Protein AF-A0A4U6TVZ5-F1 (afdb_monomer_lite)

Organism: Setaria viridis (NCBI:txid4556)

Structure (mmCIF, N/CA/C/O backbone):
data_AF-A0A4U6TVZ5-F1
#
_entry.id   AF-A0A4U6TVZ5-F1
#
loop_
_atom_site.group_PDB
_atom_site.id
_atom_site.type_symbol
_atom_site.label_atom_id
_atom_site.label_alt_id
_atom_site.label_comp_id
_atom_site.label_asym_id
_atom_site.label_entity_id
_atom_site.label_seq_id
_atom_site.pdbx_PDB_ins_code
_atom_site.Cartn_x
_atom_site.Cartn_y
_atom_site.Cartn_z
_atom_site.occupancy
_atom_site.B_iso_or_equiv
_atom_site.auth_seq_id
_atom_site.auth_comp_id
_atom_site.auth_asym_id
_atom_site.auth_atom_id
_atom_site.pdbx_PDB_model_num
ATOM 1 N N . MET A 1 1 ? -4.852 32.677 -53.006 1.00 35.88 1 MET A N 1
ATOM 2 C CA . MET A 1 1 ? -3.881 33.329 -52.099 1.00 35.88 1 MET A CA 1
ATOM 3 C C . MET A 1 1 ? -4.102 32.713 -50.727 1.00 35.88 1 MET A C 1
ATOM 5 O O . MET A 1 1 ? -5.170 32.906 -50.185 1.00 35.88 1 MET A O 1
ATOM 9 N N . GLY A 1 2 ? -3.287 31.820 -50.181 1.00 38.03 2 GLY A N 1
ATOM 10 C CA . GLY A 1 2 ? -1.852 31.638 -50.335 1.00 38.03 2 GLY A CA 1
ATOM 11 C C . GLY A 1 2 ? -1.246 31.755 -48.937 1.00 38.03 2 GLY A C 1
ATOM 12 O O . GLY A 1 2 ? -1.322 32.828 -48.361 1.00 38.03 2 GLY A O 1
ATOM 13 N N . GLN A 1 3 ? -0.657 30.656 -48.453 1.00 39.41 3 GLN A N 1
ATOM 14 C CA . GLN A 1 3 ? 0.240 30.571 -47.289 1.00 39.41 3 GLN A CA 1
ATOM 15 C C . GLN A 1 3 ? -0.394 30.746 -45.896 1.00 39.41 3 GLN A C 1
ATOM 17 O O . GLN A 1 3 ? -0.726 31.847 -45.488 1.00 39.41 3 GLN A O 1
ATOM 22 N N . SER A 1 4 ? -0.475 29.650 -45.131 1.00 37.25 4 SER A N 1
ATOM 23 C CA . SER A 1 4 ? 0.091 29.558 -43.768 1.00 37.25 4 SER A CA 1
ATOM 24 C C . SER A 1 4 ? -0.384 28.271 -43.078 1.00 37.25 4 SER A C 1
ATOM 26 O O . SER A 1 4 ? -1.394 28.261 -42.387 1.00 37.25 4 SER A O 1
ATOM 28 N N . ALA A 1 5 ? 0.315 27.165 -43.355 1.00 37.84 5 ALA A N 1
ATOM 29 C CA . ALA A 1 5 ? 0.457 25.985 -42.482 1.00 37.84 5 ALA A CA 1
ATOM 30 C C . ALA A 1 5 ? 1.407 24.948 -43.130 1.00 37.84 5 ALA A C 1
ATOM 32 O O . ALA A 1 5 ? 1.178 23.744 -43.091 1.00 37.84 5 ALA A O 1
ATOM 33 N N . LYS A 1 6 ? 2.482 25.410 -43.783 1.00 38.00 6 LYS A N 1
ATOM 34 C CA . LYS A 1 6 ? 3.667 24.586 -44.068 1.00 38.00 6 LYS A CA 1
ATOM 35 C C . LYS A 1 6 ? 4.757 25.062 -43.117 1.00 38.00 6 LYS A C 1
ATOM 37 O O . LYS A 1 6 ? 5.672 25.767 -43.516 1.00 38.00 6 LYS A O 1
ATOM 42 N N . GLN A 1 7 ? 4.573 24.779 -41.835 1.00 38.31 7 GLN A N 1
ATOM 43 C CA . GLN A 1 7 ? 5.571 25.073 -40.816 1.00 38.31 7 GLN A CA 1
ATOM 44 C C . GLN A 1 7 ? 6.598 23.934 -40.841 1.00 38.31 7 GLN A C 1
ATOM 46 O O . GLN A 1 7 ? 6.285 22.808 -40.465 1.00 38.31 7 GLN A O 1
ATOM 51 N N . ASN A 1 8 ? 7.767 24.237 -41.410 1.00 35.88 8 ASN A N 1
ATOM 52 C CA . ASN A 1 8 ? 9.056 23.550 -41.306 1.00 35.88 8 ASN A CA 1
ATOM 53 C C . ASN A 1 8 ? 9.027 22.032 -41.043 1.00 35.88 8 ASN A C 1
ATOM 55 O O . ASN A 1 8 ? 9.281 21.572 -39.932 1.00 35.88 8 ASN A O 1
ATOM 59 N N . ARG A 1 9 ? 8.867 21.239 -42.108 1.00 42.81 9 ARG A N 1
ATOM 60 C CA . ARG A 1 9 ? 9.722 20.053 -42.274 1.00 42.81 9 ARG A CA 1
ATOM 61 C C . ARG A 1 9 ? 10.978 20.515 -43.007 1.00 42.81 9 ARG A C 1
ATOM 63 O O . ARG A 1 9 ? 11.109 20.314 -44.207 1.00 42.81 9 ARG A O 1
ATOM 70 N N . GLU A 1 10 ? 11.840 21.240 -42.306 1.00 46.69 10 GLU A N 1
ATOM 71 C CA . GLU A 1 10 ? 13.254 21.195 -42.661 1.00 46.69 10 GLU A CA 1
ATOM 72 C C . GLU A 1 10 ? 13.682 19.782 -42.274 1.00 46.69 10 GLU A C 1
ATOM 74 O O . GLU A 1 10 ? 13.684 19.439 -41.088 1.00 46.69 10 GLU A O 1
ATOM 79 N N . ASP A 1 11 ? 13.879 18.921 -43.273 1.00 55.41 11 ASP A N 1
ATOM 80 C CA . ASP A 1 11 ? 14.488 17.612 -43.071 1.00 55.41 11 ASP A CA 1
ATOM 81 C C . ASP A 1 11 ? 15.817 17.875 -42.355 1.00 55.41 11 ASP A C 1
ATOM 83 O O . ASP A 1 11 ? 16.734 18.453 -42.945 1.00 55.41 11 ASP A O 1
ATOM 87 N N . ARG A 1 12 ? 15.903 17.557 -41.054 1.00 56.84 12 ARG A N 1
ATOM 88 C CA . ARG A 1 12 ? 17.167 17.722 -40.329 1.00 56.84 12 ARG A CA 1
ATOM 89 C C . ARG A 1 12 ? 18.221 16.895 -41.054 1.00 56.84 12 ARG A C 1
ATOM 91 O O . ARG A 1 12 ? 17.901 15.879 -41.678 1.00 56.84 12 ARG A O 1
ATOM 98 N N . ALA A 1 13 ? 19.478 17.319 -40.975 1.00 59.91 13 ALA A N 1
ATOM 99 C CA . ALA A 1 13 ? 20.557 16.552 -41.576 1.00 59.91 13 ALA A CA 1
ATOM 100 C C . ALA A 1 13 ? 20.473 15.086 -41.088 1.00 59.91 13 ALA A C 1
ATOM 102 O O . ALA A 1 13 ? 20.242 14.861 -39.895 1.00 59.91 13 ALA A O 1
ATOM 103 N N . PRO A 1 14 ? 20.653 14.078 -41.965 1.00 66.50 14 PRO A N 1
ATOM 104 C CA . PRO A 1 14 ? 20.589 12.660 -41.593 1.00 66.50 14 PRO A CA 1
ATOM 105 C C . PRO A 1 14 ? 21.447 12.290 -40.369 1.00 66.50 14 PRO A C 1
ATOM 107 O O . PRO A 1 14 ? 21.162 11.318 -39.671 1.00 66.50 14 PRO A O 1
ATOM 110 N N . GLU A 1 15 ? 22.486 13.078 -40.097 1.00 71.81 15 GLU A N 1
ATOM 111 C CA . GLU A 1 15 ? 23.388 12.947 -38.954 1.00 71.81 15 GLU A CA 1
ATOM 112 C C . GLU A 1 15 ? 22.725 13.309 -37.614 1.00 71.81 15 GLU A C 1
ATOM 114 O O . GLU A 1 15 ? 22.864 12.552 -36.653 1.00 71.81 15 GLU A O 1
ATOM 119 N N . GLU A 1 16 ? 21.912 14.369 -37.549 1.00 78.50 16 GLU A N 1
ATOM 120 C CA . GLU A 1 16 ? 21.236 14.787 -36.310 1.00 78.50 16 GLU A CA 1
ATOM 121 C C . GLU A 1 16 ? 20.220 13.739 -35.825 1.00 78.50 16 GLU A C 1
ATOM 123 O O . GLU A 1 16 ? 20.092 13.476 -34.626 1.00 78.50 16 GLU A O 1
ATOM 128 N N . TYR A 1 17 ? 19.508 13.082 -36.746 1.00 82.44 17 TYR A N 1
ATOM 129 C CA . TYR A 1 17 ? 18.578 12.005 -36.391 1.00 82.44 17 TYR A CA 1
ATOM 130 C C . TYR A 1 17 ? 19.304 10.773 -35.842 1.00 82.44 17 TYR A C 1
ATOM 132 O O . TYR A 1 17 ? 18.825 10.147 -34.892 1.00 82.44 17 TYR A O 1
ATOM 140 N N . ARG A 1 18 ? 20.476 10.437 -36.395 1.00 84.06 18 ARG A N 1
ATOM 141 C CA . ARG A 1 18 ? 21.286 9.304 -35.924 1.00 84.06 18 ARG A CA 1
ATOM 142 C C . ARG A 1 18 ? 21.780 9.516 -34.498 1.00 84.06 18 ARG A C 1
ATOM 144 O O . ARG A 1 18 ? 21.755 8.572 -33.709 1.00 84.06 18 ARG A O 1
ATOM 151 N N . GLU A 1 19 ? 22.172 10.736 -34.139 1.00 89.19 19 GLU A N 1
ATOM 152 C CA . GLU A 1 19 ? 22.582 11.056 -32.768 1.00 89.19 19 GLU A CA 1
ATOM 153 C C . GLU A 1 19 ? 21.429 10.924 -31.768 1.00 89.19 19 GLU A C 1
ATOM 155 O O . GLU A 1 19 ? 21.594 10.300 -30.715 1.00 89.19 19 GLU A O 1
ATOM 160 N N . ILE A 1 20 ? 20.235 11.418 -32.117 1.00 92.06 20 ILE A N 1
ATOM 161 C CA . ILE A 1 20 ? 19.032 11.289 -31.279 1.00 92.06 20 ILE A CA 1
ATOM 162 C C . ILE A 1 20 ? 18.672 9.814 -31.062 1.00 92.06 20 ILE A C 1
ATOM 164 O O . ILE A 1 20 ? 18.409 9.395 -29.932 1.00 92.06 20 ILE A O 1
ATOM 168 N N . LEU A 1 21 ? 18.677 9.005 -32.127 1.00 92.94 21 LEU A N 1
ATOM 169 C CA . LEU A 1 21 ? 18.344 7.580 -32.045 1.00 92.94 21 LEU A CA 1
ATOM 170 C C . LEU A 1 21 ? 19.405 6.797 -31.263 1.00 92.94 21 LEU A C 1
ATOM 172 O O . LEU A 1 21 ? 19.060 5.923 -30.466 1.00 92.94 21 LEU A O 1
ATOM 176 N N . LYS A 1 22 ? 20.691 7.131 -31.423 1.00 93.31 22 LYS A N 1
ATOM 177 C CA . LYS A 1 22 ? 21.777 6.558 -30.617 1.00 93.31 22 LYS A CA 1
ATOM 178 C C . LYS A 1 22 ? 21.574 6.858 -29.132 1.00 93.31 22 LYS A C 1
ATOM 180 O O . LYS A 1 22 ? 21.586 5.936 -28.317 1.00 93.31 22 LYS A O 1
ATOM 185 N N . PHE A 1 23 ? 21.296 8.115 -28.791 1.00 94.25 23 PHE A N 1
ATOM 186 C CA . PHE A 1 23 ? 21.001 8.518 -27.418 1.00 94.25 23 PHE A CA 1
ATOM 187 C C . PHE A 1 23 ? 19.773 7.789 -26.848 1.00 94.25 23 PHE A C 1
ATOM 189 O O . PHE A 1 23 ? 19.808 7.312 -25.711 1.00 94.25 23 PHE A O 1
ATOM 196 N N . ALA A 1 24 ? 18.706 7.639 -27.639 1.00 93.75 24 ALA A N 1
ATOM 197 C CA . ALA A 1 24 ? 17.513 6.894 -27.240 1.00 93.75 24 ALA A CA 1
ATOM 198 C C . ALA A 1 24 ? 17.824 5.414 -26.947 1.00 93.75 24 ALA A C 1
ATOM 200 O O . ALA A 1 24 ? 17.399 4.893 -25.913 1.00 93.75 24 ALA A O 1
ATOM 201 N N . ARG A 1 25 ? 18.620 4.747 -27.798 1.00 94.81 25 ARG A N 1
ATOM 202 C CA . ARG A 1 25 ? 19.062 3.358 -27.567 1.00 94.81 25 ARG A CA 1
ATOM 203 C C . ARG A 1 25 ? 19.863 3.224 -26.279 1.00 94.81 25 ARG A C 1
ATOM 205 O O . ARG A 1 25 ? 19.631 2.290 -25.512 1.00 94.81 25 ARG A O 1
ATOM 212 N N . ASP A 1 26 ? 20.762 4.164 -26.011 1.00 93.69 26 ASP A N 1
ATOM 213 C CA . ASP A 1 26 ? 21.570 4.150 -24.792 1.00 93.69 26 ASP A CA 1
ATOM 214 C C . ASP A 1 26 ? 20.714 4.357 -23.534 1.00 93.69 26 ASP A C 1
ATOM 216 O O . ASP A 1 26 ? 20.951 3.705 -22.515 1.00 93.69 26 ASP A O 1
ATOM 220 N N . GLN A 1 27 ? 19.673 5.196 -23.593 1.00 92.94 27 GLN A N 1
ATOM 221 C CA . GLN A 1 27 ? 18.716 5.321 -22.489 1.00 92.94 27 GLN A CA 1
ATOM 222 C C . GLN A 1 27 ? 17.905 4.044 -22.260 1.00 92.94 27 GLN A C 1
ATOM 224 O O . GLN A 1 27 ? 17.720 3.643 -21.109 1.00 92.94 27 GLN A O 1
ATOM 229 N N . VAL A 1 28 ? 17.430 3.403 -23.331 1.00 92.31 28 VAL A N 1
ATOM 230 C CA . VAL A 1 28 ? 16.670 2.148 -23.241 1.00 92.31 28 VAL A CA 1
ATOM 231 C C . VAL A 1 28 ? 17.516 1.056 -22.594 1.00 92.31 28 VAL A C 1
ATOM 233 O O . VAL A 1 28 ? 17.078 0.457 -21.612 1.00 92.31 28 VAL A O 1
ATOM 236 N N . ARG A 1 29 ? 18.752 0.858 -23.071 1.00 89.81 29 ARG A N 1
ATOM 237 C CA . ARG A 1 29 ? 19.683 -0.140 -22.516 1.00 89.81 29 ARG A CA 1
ATOM 238 C C . ARG A 1 29 ? 19.965 0.091 -21.032 1.00 89.81 29 ARG A C 1
ATOM 240 O O . ARG A 1 29 ? 20.073 -0.870 -20.282 1.00 89.81 29 ARG A O 1
ATOM 247 N N . LYS A 1 30 ? 20.044 1.355 -20.600 1.00 87.19 30 LYS A N 1
ATOM 248 C CA . LYS A 1 30 ? 20.252 1.715 -19.188 1.00 87.19 30 LYS A CA 1
ATOM 249 C C . LYS A 1 30 ? 19.016 1.491 -18.316 1.00 87.19 30 LYS A C 1
ATOM 251 O O . LYS A 1 30 ? 19.163 1.100 -17.166 1.00 87.19 30 LYS A O 1
ATOM 256 N N . ARG A 1 31 ? 17.812 1.788 -18.817 1.00 84.88 31 ARG A N 1
ATOM 257 C CA . ARG A 1 31 ? 16.573 1.713 -18.019 1.00 84.88 31 ARG A CA 1
ATOM 258 C C . ARG A 1 31 ? 15.986 0.310 -17.944 1.00 84.88 31 ARG A C 1
ATOM 260 O O . ARG A 1 31 ? 15.397 -0.032 -16.926 1.00 84.88 31 ARG A O 1
ATOM 267 N N . ALA A 1 32 ? 16.084 -0.458 -19.023 1.00 82.06 32 ALA A N 1
ATOM 268 C CA . ALA A 1 32 ? 15.414 -1.745 -19.144 1.00 82.06 32 ALA A CA 1
ATOM 269 C C . ALA A 1 32 ? 16.218 -2.706 -20.039 1.00 82.06 32 ALA A C 1
ATOM 271 O O . ALA A 1 32 ? 15.783 -3.013 -21.151 1.00 82.06 32 ALA A O 1
ATOM 272 N N . PRO A 1 33 ? 17.380 -3.196 -19.568 1.00 82.81 33 PRO A N 1
ATOM 273 C CA . PRO A 1 33 ? 18.267 -4.049 -20.365 1.00 82.81 33 PRO A CA 1
ATOM 274 C C . PRO A 1 33 ? 17.596 -5.353 -20.823 1.00 82.81 33 PRO A C 1
ATOM 276 O O . PRO A 1 33 ? 17.892 -5.851 -21.905 1.00 82.81 33 PRO A O 1
ATOM 279 N N . ASN A 1 34 ? 16.635 -5.859 -20.045 1.00 87.62 34 ASN A N 1
ATOM 280 C CA . ASN A 1 34 ? 15.942 -7.121 -20.322 1.00 87.62 34 ASN A CA 1
ATOM 281 C C . ASN A 1 34 ? 14.742 -6.963 -21.273 1.00 87.62 34 ASN A C 1
ATOM 283 O O . ASN A 1 34 ? 14.113 -7.954 -21.645 1.00 87.62 34 ASN A O 1
ATOM 287 N N . LEU A 1 35 ? 14.399 -5.733 -21.676 1.00 89.69 35 LEU A N 1
ATOM 288 C CA . LEU A 1 35 ? 13.291 -5.466 -22.590 1.00 89.69 35 LEU A CA 1
ATOM 289 C C . LEU A 1 35 ? 13.817 -5.186 -23.998 1.00 89.69 35 LEU A C 1
ATOM 291 O O . LEU A 1 35 ? 14.444 -4.162 -24.255 1.00 89.69 35 LEU A O 1
ATOM 295 N N . LYS A 1 36 ? 13.494 -6.076 -24.939 1.00 90.50 36 LYS A N 1
ATOM 296 C CA . LYS A 1 36 ? 13.903 -5.940 -26.346 1.00 90.50 36 LYS A CA 1
ATOM 297 C C . LYS A 1 36 ? 13.016 -4.985 -27.150 1.00 90.50 36 LYS A C 1
ATOM 299 O O . LYS A 1 36 ? 13.507 -4.264 -28.014 1.00 90.50 36 LYS A O 1
ATOM 304 N N . HIS A 1 37 ? 11.714 -4.957 -26.853 1.00 92.31 37 HIS A N 1
ATOM 305 C CA . HIS A 1 37 ? 10.725 -4.233 -27.657 1.00 92.31 37 HIS A CA 1
ATOM 306 C C . HIS A 1 37 ? 11.009 -2.728 -27.837 1.00 92.31 37 HIS A C 1
ATOM 308 O O . HIS A 1 37 ? 10.790 -2.249 -28.947 1.00 92.31 37 HIS A O 1
ATOM 314 N N . PRO A 1 38 ? 11.548 -1.961 -26.862 1.00 93.94 38 PRO A N 1
ATOM 315 C CA . PRO A 1 38 ? 11.804 -0.544 -27.104 1.00 93.94 38 PRO A CA 1
ATOM 316 C C . PRO A 1 38 ? 12.948 -0.320 -28.103 1.00 93.94 38 PRO A C 1
ATOM 318 O O . PRO A 1 38 ? 12.896 0.644 -28.860 1.00 93.94 38 PRO A O 1
ATOM 321 N N . LEU A 1 39 ? 13.952 -1.208 -28.155 1.00 94.12 39 LEU A N 1
ATOM 322 C CA . LEU A 1 39 ? 15.013 -1.144 -29.172 1.00 94.12 39 LEU A CA 1
ATOM 323 C C . LEU A 1 39 ? 14.457 -1.451 -30.564 1.00 94.12 39 LEU A C 1
ATOM 325 O O . LEU A 1 39 ? 14.750 -0.723 -31.506 1.00 94.12 39 LEU A O 1
ATOM 329 N N . ILE A 1 40 ? 13.588 -2.459 -30.664 1.00 94.19 40 ILE A N 1
ATOM 330 C CA . ILE A 1 40 ? 12.921 -2.829 -31.917 1.00 94.19 40 ILE A CA 1
ATOM 331 C C . ILE A 1 40 ? 12.078 -1.664 -32.450 1.00 94.19 40 ILE A C 1
ATOM 333 O O . ILE A 1 40 ? 12.157 -1.341 -33.634 1.00 94.19 40 ILE A O 1
ATOM 337 N N . CYS A 1 41 ? 11.336 -0.968 -31.581 1.00 94.38 41 CYS A N 1
ATOM 338 C CA . CYS A 1 41 ? 10.604 0.237 -31.973 1.00 94.38 41 CYS A CA 1
ATOM 339 C C . CYS A 1 41 ? 11.539 1.315 -32.543 1.00 94.38 41 CYS A C 1
ATOM 341 O O . CYS A 1 41 ? 11.210 1.931 -33.553 1.00 94.38 41 CYS A O 1
ATOM 343 N N . ILE A 1 42 ? 12.710 1.532 -31.933 1.00 95.00 42 ILE A N 1
ATOM 344 C CA . ILE A 1 42 ? 13.695 2.499 -32.438 1.00 95.00 42 ILE A CA 1
ATOM 345 C C . ILE A 1 42 ? 14.228 2.066 -33.814 1.00 95.00 42 ILE A C 1
ATOM 347 O O . ILE A 1 42 ? 14.351 2.909 -34.699 1.00 95.00 42 ILE A O 1
ATOM 351 N N . ASP A 1 43 ? 14.488 0.774 -34.029 1.00 94.00 43 ASP A N 1
ATOM 352 C CA . ASP A 1 43 ? 14.969 0.248 -35.315 1.00 94.00 43 ASP A CA 1
ATOM 353 C C . ASP A 1 43 ? 13.933 0.404 -36.443 1.00 94.00 43 ASP A C 1
ATOM 355 O O . ASP A 1 43 ? 14.302 0.659 -37.595 1.00 94.00 43 ASP A O 1
ATOM 359 N N . VAL A 1 44 ? 12.643 0.257 -36.124 1.00 95.19 44 VAL A N 1
ATOM 360 C CA . VAL A 1 44 ? 11.521 0.500 -37.049 1.00 95.19 44 VAL A CA 1
ATOM 361 C C . VAL A 1 44 ? 11.393 1.991 -37.368 1.00 95.19 44 VAL A C 1
ATOM 363 O O . VAL A 1 44 ? 11.264 2.362 -38.535 1.00 95.19 44 VAL A O 1
ATOM 366 N N . ILE A 1 45 ? 11.485 2.854 -36.351 1.00 94.19 45 ILE A N 1
ATOM 367 C CA . ILE A 1 45 ? 11.450 4.313 -36.522 1.00 94.19 45 ILE A CA 1
ATOM 368 C C . ILE A 1 45 ? 12.618 4.784 -37.394 1.00 94.19 45 ILE A C 1
ATOM 370 O O . ILE A 1 45 ? 12.409 5.587 -38.302 1.00 94.19 45 ILE A O 1
ATOM 374 N N . GLU A 1 46 ? 13.831 4.272 -37.162 1.00 93.88 46 GLU A N 1
ATOM 375 C CA . GLU A 1 46 ? 15.008 4.617 -37.965 1.00 93.88 46 GLU A CA 1
ATOM 376 C C . GLU A 1 46 ? 14.805 4.268 -39.441 1.00 93.88 46 GLU A C 1
ATOM 378 O O . GLU A 1 46 ? 15.091 5.090 -40.306 1.00 93.88 46 GLU A O 1
ATOM 383 N N . GLU A 1 47 ? 14.242 3.096 -39.741 1.00 93.62 47 GLU A N 1
ATOM 384 C CA . GLU A 1 47 ? 13.939 2.700 -41.121 1.00 93.62 47 GLU A CA 1
ATOM 385 C C . GLU A 1 47 ? 12.933 3.637 -41.786 1.00 93.62 47 GLU A C 1
ATOM 387 O O . GLU A 1 47 ? 13.106 4.021 -42.940 1.00 93.62 47 GLU A O 1
ATOM 392 N N . GLY A 1 48 ? 11.891 4.031 -41.049 1.00 93.75 48 GLY A N 1
ATOM 393 C CA . GLY A 1 48 ? 10.887 4.969 -41.542 1.00 93.75 48 GLY A CA 1
ATOM 394 C C . GLY A 1 48 ? 11.468 6.345 -41.873 1.00 93.75 48 GLY A C 1
ATOM 395 O O . GLY A 1 48 ? 11.005 6.991 -42.814 1.00 93.75 48 GLY A O 1
ATOM 396 N N . ILE A 1 49 ? 12.490 6.778 -41.127 1.00 90.31 49 ILE A N 1
ATOM 397 C CA . ILE A 1 49 ? 13.204 8.043 -41.352 1.00 90.31 49 ILE A CA 1
ATOM 398 C C . ILE A 1 49 ? 14.191 7.918 -42.521 1.00 90.31 49 ILE A C 1
ATOM 400 O O . ILE A 1 49 ? 14.214 8.788 -43.385 1.00 90.31 49 ILE A O 1
ATOM 404 N N . VAL A 1 50 ? 14.999 6.852 -42.560 1.00 88.62 50 VAL A N 1
ATOM 405 C CA . VAL A 1 50 ? 16.100 6.687 -43.529 1.00 88.62 50 VAL A CA 1
ATOM 406 C C . VAL A 1 50 ? 15.599 6.252 -44.906 1.00 88.62 50 VAL A C 1
ATOM 408 O O . VAL A 1 50 ? 16.009 6.811 -45.921 1.00 88.62 50 VAL A O 1
ATOM 411 N N . SER A 1 51 ? 14.715 5.259 -44.944 1.00 90.88 51 SER A N 1
ATOM 412 C CA . SER A 1 51 ? 14.253 4.601 -46.173 1.00 90.88 51 SER A CA 1
ATOM 413 C C . SER A 1 51 ? 12.854 5.071 -46.595 1.00 90.88 51 SER A C 1
ATOM 415 O O . SER A 1 51 ? 12.348 4.698 -47.656 1.00 90.88 51 SER A O 1
ATOM 417 N N . GLY A 1 52 ? 12.213 5.909 -45.777 1.00 89.81 52 GLY A N 1
ATOM 418 C CA . GLY A 1 52 ? 10.880 6.446 -46.007 1.00 89.81 52 GLY A CA 1
ATOM 419 C C . GLY A 1 52 ? 9.750 5.588 -45.417 1.00 89.81 52 GLY A C 1
ATOM 420 O O . GLY A 1 52 ? 9.957 4.482 -44.909 1.00 89.81 52 GLY A O 1
ATOM 421 N N . PRO A 1 53 ? 8.500 6.076 -45.499 1.00 91.12 53 PRO A N 1
ATOM 422 C CA . PRO A 1 53 ? 7.383 5.527 -44.731 1.00 91.12 53 PRO A CA 1
ATOM 423 C C . PRO A 1 53 ? 6.989 4.101 -45.138 1.00 91.12 53 PRO A C 1
ATOM 425 O O . PRO A 1 53 ? 6.588 3.311 -44.288 1.00 91.12 53 PRO A O 1
ATOM 428 N N . ARG A 1 54 ? 7.100 3.744 -46.427 1.00 94.81 54 ARG A N 1
ATOM 429 C CA . ARG A 1 54 ? 6.728 2.402 -46.911 1.00 94.81 54 ARG A CA 1
ATOM 430 C C . ARG A 1 54 ? 7.683 1.314 -46.390 1.00 94.81 54 ARG A C 1
ATOM 432 O O . ARG A 1 54 ? 7.177 0.355 -45.811 1.00 94.81 54 ARG A O 1
ATOM 439 N N . PRO A 1 55 ? 9.018 1.443 -46.528 1.00 94.50 55 PRO A N 1
ATOM 440 C CA . PRO A 1 55 ? 9.955 0.517 -45.887 1.00 94.50 55 PRO A CA 1
ATOM 441 C C . PRO A 1 55 ? 9.805 0.437 -44.365 1.00 94.50 55 PRO A C 1
ATOM 443 O O . PRO A 1 55 ? 9.850 -0.662 -43.819 1.00 94.50 55 PRO A O 1
ATOM 446 N N . GLY A 1 56 ? 9.539 1.563 -43.689 1.00 95.19 56 GLY A N 1
ATOM 447 C CA . GLY A 1 56 ? 9.269 1.580 -42.247 1.00 95.19 56 GLY A CA 1
ATOM 448 C C . GLY A 1 56 ? 8.083 0.697 -41.844 1.00 95.19 56 GLY A C 1
ATOM 449 O O . GLY A 1 56 ? 8.223 -0.141 -40.958 1.00 95.19 56 GLY A O 1
ATOM 450 N N . LEU A 1 57 ? 6.945 0.814 -42.540 1.00 95.62 57 LEU A N 1
ATOM 451 C CA . LEU A 1 57 ? 5.760 -0.027 -42.295 1.00 95.62 57 LEU A CA 1
ATOM 452 C C . LEU A 1 57 ? 6.014 -1.514 -42.589 1.00 95.62 57 LEU A C 1
ATOM 454 O O . LEU A 1 57 ? 5.529 -2.384 -41.869 1.00 95.62 57 LEU A O 1
ATOM 458 N N . LEU A 1 58 ? 6.791 -1.827 -43.631 1.00 96.06 58 LEU A N 1
ATOM 459 C CA . LEU A 1 58 ? 7.178 -3.213 -43.920 1.00 96.06 58 LEU A CA 1
ATOM 460 C C . LEU A 1 58 ? 8.047 -3.788 -42.795 1.00 96.06 58 LEU A C 1
ATOM 462 O O . LEU A 1 58 ? 7.804 -4.906 -42.337 1.00 96.06 58 LEU A O 1
ATOM 466 N N . LYS A 1 59 ? 9.028 -3.014 -42.316 1.00 95.81 59 LYS A N 1
ATOM 467 C CA . LYS A 1 59 ? 9.876 -3.412 -41.190 1.00 95.81 59 LYS A CA 1
ATOM 468 C C . LYS A 1 59 ? 9.074 -3.554 -39.905 1.00 95.81 59 LYS A C 1
ATOM 470 O O . LYS A 1 59 ? 9.331 -4.498 -39.172 1.00 95.81 59 LYS A O 1
ATOM 475 N N . GLU A 1 60 ? 8.093 -2.689 -39.654 1.00 96.00 60 GLU A N 1
ATOM 476 C CA . GLU A 1 60 ? 7.171 -2.814 -38.520 1.00 96.00 60 GLU A CA 1
ATOM 477 C C . GLU A 1 60 ? 6.453 -4.168 -38.534 1.00 96.00 60 GLU A C 1
ATOM 479 O O . GLU A 1 60 ? 6.521 -4.908 -37.554 1.00 96.00 60 GLU A O 1
ATOM 484 N N . GLY A 1 61 ? 5.835 -4.536 -39.662 1.00 94.62 61 GLY A N 1
ATOM 485 C CA . GLY A 1 61 ? 5.102 -5.798 -39.786 1.00 94.62 61 GLY A CA 1
ATOM 486 C C . GLY A 1 61 ? 5.972 -7.039 -39.557 1.00 94.62 61 GLY A C 1
ATOM 487 O O . GLY A 1 61 ? 5.525 -7.999 -38.927 1.00 94.62 61 GLY A O 1
ATOM 488 N N . ILE A 1 62 ? 7.224 -7.011 -40.026 1.00 94.06 62 ILE A N 1
ATOM 489 C CA . ILE A 1 62 ? 8.195 -8.098 -39.819 1.00 94.06 62 ILE A CA 1
ATOM 490 C C . ILE A 1 62 ? 8.687 -8.111 -38.367 1.00 94.06 62 ILE A C 1
ATOM 492 O O . ILE A 1 62 ? 8.669 -9.151 -37.708 1.00 94.06 62 ILE A O 1
ATOM 496 N N . ALA A 1 63 ? 9.109 -6.955 -37.855 1.00 94.62 63 ALA A N 1
ATOM 497 C CA . ALA A 1 63 ? 9.712 -6.815 -36.536 1.00 94.62 63 ALA A CA 1
ATOM 498 C C . ALA A 1 63 ? 8.716 -7.047 -35.393 1.00 94.62 63 ALA A C 1
ATOM 500 O O . ALA A 1 63 ? 9.132 -7.383 -34.289 1.00 94.62 63 ALA A O 1
ATOM 501 N N . PHE A 1 64 ? 7.412 -6.908 -35.647 1.00 92.69 64 PHE A N 1
ATOM 502 C CA . PHE A 1 64 ? 6.357 -7.179 -34.674 1.00 92.69 64 PHE A CA 1
ATOM 503 C C . PHE A 1 64 ? 6.245 -8.664 -34.294 1.00 92.69 64 PHE A C 1
ATOM 505 O O . PHE A 1 64 ? 5.868 -8.975 -33.165 1.00 92.69 64 PHE A O 1
ATOM 512 N N . GLN A 1 65 ? 6.583 -9.583 -35.206 1.00 90.25 65 GLN A N 1
ATOM 513 C CA . GLN A 1 65 ? 6.332 -11.017 -35.026 1.00 90.25 65 GLN A CA 1
ATOM 514 C C . GLN A 1 65 ? 7.068 -11.597 -33.808 1.00 90.25 65 GLN A C 1
ATOM 516 O O . GLN A 1 65 ? 6.443 -12.235 -32.964 1.00 90.25 65 GLN A O 1
ATOM 521 N N . GLU A 1 66 ? 8.378 -11.359 -33.674 1.00 88.12 66 GLU A N 1
ATOM 522 C CA . GLU A 1 66 ? 9.171 -11.944 -32.577 1.00 88.12 66 GLU A CA 1
ATOM 523 C C . GLU A 1 66 ? 8.734 -11.437 -31.189 1.00 88.12 66 GLU A C 1
ATOM 525 O O . GLU A 1 66 ? 8.432 -12.271 -30.327 1.00 88.12 66 GLU A O 1
ATOM 530 N N . PRO A 1 67 ? 8.570 -10.118 -30.957 1.00 91.19 67 PRO A N 1
ATOM 531 C CA . PRO A 1 67 ? 8.107 -9.616 -29.671 1.00 91.19 67 PRO A CA 1
ATOM 532 C C . PRO A 1 67 ? 6.700 -10.085 -29.331 1.00 91.19 67 PRO A C 1
ATOM 534 O O . PRO A 1 67 ? 6.439 -10.371 -28.164 1.00 91.19 67 PRO A O 1
ATOM 537 N N . PHE A 1 68 ? 5.805 -10.185 -30.316 1.00 92.12 68 PHE A N 1
ATOM 538 C CA . PHE A 1 68 ? 4.411 -10.563 -30.091 1.00 92.12 68 PHE A CA 1
ATOM 539 C C . PHE A 1 68 ? 4.267 -11.967 -29.487 1.00 92.12 68 PHE A C 1
ATOM 541 O O . PHE A 1 68 ? 3.465 -12.166 -28.576 1.00 92.12 68 PHE A O 1
ATOM 548 N N . PHE A 1 69 ? 5.085 -12.929 -29.925 1.00 92.12 69 PHE A N 1
ATOM 549 C CA . PHE A 1 69 ? 5.055 -14.297 -29.391 1.00 92.12 69 PHE A CA 1
ATOM 550 C C . PHE A 1 69 ? 5.928 -14.505 -28.143 1.00 92.12 69 PHE A C 1
ATOM 552 O O . PHE A 1 69 ? 5.883 -15.580 -27.536 1.00 92.12 69 PHE A O 1
ATOM 559 N N . SER A 1 70 ? 6.689 -13.490 -27.726 1.00 92.69 70 SER A N 1
ATOM 560 C CA . SER A 1 70 ? 7.575 -13.571 -26.563 1.00 92.69 70 SER A CA 1
ATOM 561 C C . SER A 1 70 ? 6.814 -13.697 -25.237 1.00 92.69 70 SER A C 1
ATOM 563 O O . SER A 1 70 ? 5.732 -13.131 -25.044 1.00 92.69 70 SER A O 1
ATOM 565 N N . ASP A 1 71 ? 7.423 -14.370 -24.259 1.00 93.00 71 ASP A N 1
ATOM 566 C CA . ASP A 1 71 ? 6.872 -14.446 -22.899 1.00 93.00 71 ASP A CA 1
ATOM 567 C C . ASP A 1 71 ? 6.859 -13.082 -22.198 1.00 93.00 71 ASP A C 1
ATOM 569 O O . ASP A 1 71 ? 6.001 -12.821 -21.350 1.00 93.00 71 ASP A O 1
ATOM 573 N N . THR A 1 72 ? 7.746 -12.165 -22.600 1.00 92.31 72 THR A N 1
ATOM 574 C CA . THR A 1 72 ? 7.719 -10.769 -22.154 1.00 92.31 72 THR A CA 1
ATOM 575 C C . THR A 1 72 ? 6.421 -10.083 -22.574 1.00 92.31 72 THR A C 1
ATOM 577 O O . THR A 1 72 ? 5.794 -9.426 -21.744 1.00 92.31 72 THR A O 1
ATOM 580 N N . CYS A 1 73 ? 5.973 -10.258 -23.824 1.00 94.00 73 CYS A N 1
ATOM 581 C CA . CYS A 1 73 ? 4.695 -9.708 -24.280 1.00 94.00 73 CYS A CA 1
ATOM 582 C C . CYS A 1 73 ? 3.529 -10.302 -23.486 1.00 94.00 73 CYS A C 1
ATOM 584 O O . CYS A 1 73 ? 2.750 -9.547 -22.904 1.00 94.00 73 CYS A O 1
ATOM 586 N N . LYS A 1 74 ? 3.467 -11.635 -23.359 1.00 94.56 74 LYS A N 1
ATOM 587 C CA . LYS A 1 74 ? 2.430 -12.316 -22.561 1.00 94.56 74 LYS A CA 1
ATOM 588 C C . LYS A 1 74 ? 2.379 -11.794 -21.122 1.00 94.56 74 LYS A C 1
ATOM 590 O O . LYS A 1 74 ? 1.298 -11.521 -20.608 1.00 94.56 74 LYS A O 1
ATOM 595 N N . SER A 1 75 ? 3.537 -11.598 -20.492 1.00 94.25 75 SER A N 1
ATOM 596 C CA . SER A 1 75 ? 3.645 -11.096 -19.117 1.00 94.25 75 SER A CA 1
ATOM 597 C C . SER A 1 75 ? 3.174 -9.646 -18.988 1.00 94.25 75 SER A C 1
ATOM 599 O O . SER A 1 75 ? 2.420 -9.322 -18.073 1.00 94.25 75 SER A O 1
ATOM 601 N N . LEU A 1 76 ? 3.560 -8.767 -19.917 1.00 93.69 76 LEU A N 1
ATOM 602 C CA . LEU A 1 76 ? 3.121 -7.367 -19.916 1.00 93.69 76 LEU A CA 1
ATOM 603 C C . LEU A 1 76 ? 1.617 -7.241 -20.187 1.00 93.69 76 LEU A C 1
ATOM 605 O O . LEU A 1 76 ? 0.936 -6.460 -19.523 1.00 93.69 76 LEU A O 1
ATOM 609 N N . VAL A 1 77 ? 1.085 -8.049 -21.107 1.00 95.06 77 VAL A N 1
ATOM 610 C CA . VAL A 1 77 ? -0.355 -8.149 -21.377 1.00 95.06 77 VAL A CA 1
ATOM 611 C C . VAL A 1 77 ? -1.099 -8.660 -20.143 1.00 95.06 77 VAL A C 1
ATOM 613 O O . VAL A 1 77 ? -2.127 -8.093 -19.769 1.00 95.06 77 VAL A O 1
ATOM 616 N N . HIS A 1 78 ? -0.562 -9.676 -19.464 1.00 95.44 78 HIS A N 1
ATOM 617 C CA . HIS A 1 78 ? -1.115 -10.156 -18.203 1.00 95.44 78 HIS A CA 1
ATOM 618 C C . HIS A 1 78 ? -1.154 -9.040 -17.154 1.00 95.44 78 HIS A C 1
ATOM 620 O O . HIS A 1 78 ? -2.211 -8.796 -16.585 1.00 95.44 78 HIS A O 1
ATOM 626 N N . VAL A 1 79 ? -0.057 -8.306 -16.935 1.00 93.31 79 VAL A N 1
ATOM 627 C CA . VAL A 1 79 ? -0.026 -7.178 -15.985 1.00 93.31 79 VAL A CA 1
ATOM 628 C C . VAL A 1 79 ? -1.065 -6.115 -16.351 1.00 93.31 79 VAL A C 1
ATOM 630 O O . VAL A 1 79 ? -1.801 -5.664 -15.472 1.00 93.31 79 VAL A O 1
ATOM 633 N N . PHE A 1 80 ? -1.182 -5.761 -17.634 1.00 93.00 80 PHE A N 1
ATOM 634 C CA . PHE A 1 80 ? -2.166 -4.791 -18.117 1.00 93.00 80 PHE A CA 1
ATOM 635 C C . PHE A 1 80 ? -3.607 -5.211 -17.792 1.00 93.00 80 PHE A C 1
ATOM 637 O O . PHE A 1 80 ? -4.389 -4.412 -17.271 1.00 93.00 80 PHE A O 1
ATOM 644 N N . PHE A 1 81 ? -3.974 -6.467 -18.065 1.00 93.31 81 PHE A N 1
ATOM 645 C CA . PHE A 1 81 ? -5.322 -6.953 -17.773 1.00 93.31 81 PHE A CA 1
ATOM 646 C C . PHE A 1 81 ? -5.552 -7.185 -16.282 1.00 93.31 81 PHE A C 1
ATOM 648 O O . PHE A 1 81 ? -6.619 -6.826 -15.788 1.00 93.31 81 PHE A O 1
ATOM 655 N N . SER A 1 82 ? -4.562 -7.689 -15.547 1.00 90.56 82 SER A N 1
ATOM 656 C CA . SER A 1 82 ? -4.640 -7.889 -14.099 1.00 90.56 82 SER A CA 1
ATOM 657 C C . SER A 1 82 ? -4.876 -6.569 -13.361 1.00 90.56 82 SER A C 1
ATOM 659 O O . SER A 1 82 ? -5.755 -6.503 -12.508 1.00 90.56 82 SER A O 1
ATOM 661 N N . GLN A 1 83 ? -4.199 -5.481 -13.749 1.00 87.81 83 GLN A N 1
ATOM 662 C CA . GLN A 1 83 ? -4.434 -4.141 -13.185 1.00 87.81 83 GLN A CA 1
ATOM 663 C C . GLN A 1 83 ? -5.856 -3.612 -13.415 1.00 87.81 83 GLN A C 1
ATOM 665 O O . GLN A 1 83 ? -6.336 -2.785 -12.646 1.00 87.81 83 GLN A O 1
ATOM 670 N N . ARG A 1 84 ? -6.529 -4.053 -14.481 1.00 88.00 84 ARG A N 1
ATOM 671 C CA . ARG A 1 84 ? -7.915 -3.663 -14.787 1.00 88.00 84 ARG A CA 1
ATOM 672 C C . ARG A 1 84 ? -8.921 -4.603 -14.132 1.00 88.00 84 ARG A C 1
ATOM 674 O O . ARG A 1 84 ? -10.005 -4.166 -13.756 1.00 88.00 84 ARG A O 1
ATOM 681 N N . ALA A 1 85 ? -8.575 -5.881 -14.016 1.00 85.94 85 ALA A N 1
ATOM 682 C CA . ALA A 1 85 ? -9.402 -6.900 -13.389 1.00 85.94 85 ALA A CA 1
ATOM 683 C C . ALA A 1 85 ? -9.581 -6.640 -11.888 1.00 85.94 85 ALA A C 1
ATOM 685 O O . ALA A 1 85 ? -10.659 -6.894 -11.371 1.00 85.94 85 ALA A O 1
ATOM 686 N N . THR A 1 86 ? -8.596 -6.043 -11.206 1.00 82.12 86 THR A N 1
ATOM 687 C CA . THR A 1 86 ? -8.730 -5.647 -9.789 1.00 82.12 86 THR A CA 1
ATOM 688 C C . THR A 1 86 ? -9.855 -4.640 -9.530 1.00 82.12 86 THR A C 1
ATOM 690 O O . THR A 1 86 ? -10.312 -4.531 -8.397 1.00 82.12 86 THR A O 1
ATOM 693 N N . LEU A 1 87 ? -10.327 -3.924 -10.558 1.00 80.19 87 LEU A N 1
ATOM 694 C CA . LEU A 1 87 ? -11.469 -3.007 -10.468 1.00 80.19 87 LEU A CA 1
ATOM 695 C C . LEU A 1 87 ? -12.817 -3.690 -10.737 1.00 80.19 87 LEU A C 1
ATOM 697 O O . LEU A 1 87 ? -13.852 -3.053 -10.562 1.00 80.19 87 LEU A O 1
ATOM 701 N N . LYS A 1 88 ? -12.823 -4.945 -11.202 1.00 82.25 88 LYS A N 1
ATOM 702 C CA . LYS A 1 88 ? -14.028 -5.692 -11.574 1.00 82.25 88 LYS A CA 1
ATOM 703 C C . LYS A 1 88 ? -14.251 -6.836 -10.598 1.00 82.25 88 LYS A C 1
ATOM 705 O O . LYS A 1 88 ? -13.564 -7.851 -10.644 1.00 82.25 88 LYS A O 1
ATOM 710 N N . ILE A 1 89 ? -15.248 -6.676 -9.740 1.00 81.00 89 ILE A N 1
ATOM 711 C CA . ILE A 1 89 ? -15.686 -7.704 -8.797 1.00 81.00 89 ILE A CA 1
ATOM 712 C C . ILE A 1 89 ? -16.998 -8.280 -9.331 1.00 81.00 89 ILE A C 1
ATOM 714 O O . ILE A 1 89 ? -17.952 -7.525 -9.554 1.00 81.00 89 ILE A O 1
ATOM 718 N N . ALA A 1 90 ? -17.016 -9.590 -9.582 1.00 80.62 90 ALA A N 1
ATOM 719 C CA . ALA A 1 90 ? -18.206 -10.313 -10.026 1.00 80.62 90 ALA A CA 1
ATOM 720 C C . ALA A 1 90 ? -19.287 -10.293 -8.933 1.00 80.62 90 ALA A C 1
ATOM 722 O O . ALA A 1 90 ? -18.967 -10.416 -7.752 1.00 80.62 90 ALA A O 1
ATOM 723 N N . GLY A 1 91 ? -20.550 -10.123 -9.321 1.00 79.62 91 GLY A N 1
ATOM 724 C CA . GLY A 1 91 ? -21.667 -9.931 -8.394 1.00 79.62 91 GLY A CA 1
ATOM 725 C C . GLY A 1 91 ? -21.720 -8.552 -7.723 1.00 79.62 91 GLY A C 1
ATOM 726 O O . GLY A 1 91 ? -22.502 -8.364 -6.796 1.00 79.62 91 GLY A O 1
ATOM 727 N N . VAL A 1 92 ? -20.904 -7.584 -8.157 1.00 82.38 92 VAL A N 1
ATOM 728 C CA . VAL A 1 92 ? -20.889 -6.213 -7.611 1.00 82.38 92 VAL A CA 1
ATOM 729 C C . VAL A 1 92 ? -20.829 -5.189 -8.738 1.00 82.38 92 VAL A C 1
ATOM 731 O O . VAL A 1 92 ? -21.726 -4.363 -8.894 1.00 82.38 92 VAL A O 1
ATOM 734 N N . THR A 1 93 ? -19.758 -5.230 -9.531 1.00 79.38 93 THR A N 1
ATOM 735 C CA . THR A 1 93 ? -19.478 -4.214 -10.564 1.00 79.38 93 THR A CA 1
ATOM 736 C C . THR A 1 93 ? -20.241 -4.450 -11.866 1.00 79.38 93 THR A C 1
ATOM 738 O O . THR A 1 93 ? -20.548 -3.510 -12.590 1.00 79.38 93 THR A O 1
ATOM 741 N N . ASP A 1 94 ? -20.578 -5.702 -12.141 1.00 83.94 94 ASP A N 1
ATOM 742 C CA . ASP 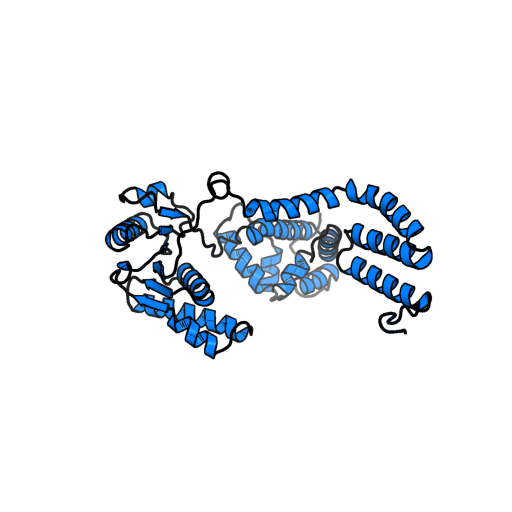A 1 94 ? -21.420 -6.182 -13.237 1.00 83.94 94 ASP A CA 1
ATOM 743 C C . ASP A 1 94 ? -22.908 -5.868 -13.034 1.00 83.94 94 ASP A C 1
ATOM 745 O O . ASP A 1 94 ? -23.626 -5.658 -14.008 1.00 83.94 94 ASP A O 1
ATOM 749 N N . LEU A 1 95 ? -23.360 -5.766 -11.783 1.00 86.12 95 LEU A N 1
ATOM 750 C CA . LEU A 1 95 ? -24.744 -5.432 -11.434 1.00 86.12 95 LEU A CA 1
ATOM 751 C C . LEU A 1 95 ? -25.068 -3.930 -11.540 1.00 86.12 95 LEU A C 1
ATOM 753 O O . LEU A 1 95 ? -26.210 -3.534 -11.320 1.00 86.12 95 LEU A O 1
ATOM 757 N N . GLY A 1 96 ? -24.081 -3.080 -11.845 1.00 82.62 96 GLY A N 1
ATOM 758 C CA . GLY A 1 96 ? -24.278 -1.630 -11.934 1.00 82.62 96 GLY A CA 1
ATOM 759 C C . GLY A 1 96 ? -24.648 -0.975 -10.598 1.00 82.62 96 GLY A C 1
ATOM 760 O O . GLY A 1 96 ? -25.295 0.073 -10.587 1.00 82.62 96 GLY A O 1
ATOM 761 N N . LEU A 1 97 ? -24.261 -1.586 -9.471 1.00 83.44 97 LEU A N 1
ATOM 762 C CA . LEU A 1 97 ? -24.532 -1.044 -8.141 1.00 83.44 97 LEU A CA 1
ATOM 763 C C . LEU A 1 97 ? -23.853 0.318 -7.974 1.00 83.44 97 LEU A C 1
ATOM 765 O O . LEU A 1 97 ? -22.664 0.479 -8.249 1.00 83.44 97 LEU A O 1
ATOM 769 N N . ILE A 1 98 ? -24.612 1.294 -7.482 1.00 83.69 98 ILE A N 1
ATOM 770 C CA . ILE A 1 98 ? -24.107 2.639 -7.211 1.00 83.69 98 ILE A CA 1
ATOM 771 C C . ILE A 1 98 ? -23.638 2.680 -5.750 1.00 83.69 98 ILE A C 1
ATOM 773 O O . ILE A 1 98 ? -24.460 2.474 -4.850 1.00 83.69 98 ILE A O 1
ATOM 777 N N . PRO A 1 99 ? -22.343 2.942 -5.477 1.00 85.19 99 PRO A N 1
ATOM 778 C CA . PRO A 1 99 ? -21.856 3.090 -4.112 1.00 85.19 99 PRO A CA 1
ATOM 779 C C . PRO A 1 99 ? -22.605 4.202 -3.376 1.00 85.19 99 PRO A C 1
ATOM 781 O O . PRO A 1 99 ? -22.878 5.266 -3.937 1.00 85.19 99 PRO A O 1
ATOM 784 N N . ARG A 1 100 ? -22.917 3.974 -2.096 1.00 89.19 100 ARG A N 1
ATOM 785 C CA . ARG A 1 100 ? -23.522 5.008 -1.249 1.00 89.19 100 ARG A CA 1
ATOM 786 C C . ARG A 1 100 ? -22.570 6.196 -1.131 1.00 89.19 100 ARG A C 1
ATOM 788 O O . ARG A 1 100 ? -21.359 6.024 -1.011 1.00 89.19 100 ARG A O 1
ATOM 795 N N . ASN A 1 101 ? -23.129 7.401 -1.131 1.00 91.62 101 ASN A N 1
ATOM 796 C CA . ASN A 1 101 ? -22.343 8.602 -0.895 1.00 91.62 101 ASN A CA 1
ATOM 797 C C . ASN A 1 101 ? -21.927 8.660 0.580 1.00 91.62 101 ASN A C 1
ATOM 799 O O . ASN A 1 101 ? -22.788 8.665 1.456 1.00 91.62 101 ASN A O 1
ATOM 803 N N . VAL A 1 102 ? -20.623 8.720 0.841 1.00 95.38 102 VAL A N 1
ATOM 804 C CA . VAL A 1 102 ? -20.056 8.803 2.191 1.00 95.38 102 VAL A CA 1
ATOM 805 C C . VAL A 1 102 ? -19.545 10.223 2.398 1.00 95.38 102 VAL A C 1
ATOM 807 O O . VAL A 1 102 ? -18.694 10.685 1.646 1.00 95.38 102 VAL A O 1
ATOM 810 N N . LYS A 1 103 ? -20.047 10.934 3.411 1.00 94.00 103 LYS A N 1
ATOM 811 C CA . LYS A 1 103 ? -19.589 12.297 3.745 1.00 94.00 103 LYS A CA 1
ATOM 812 C C . LYS A 1 103 ? -18.966 12.373 5.130 1.00 94.00 103 LYS A C 1
ATOM 814 O O . LYS A 1 103 ? -18.004 13.123 5.330 1.00 94.00 103 LYS A O 1
ATOM 819 N N . LYS A 1 104 ? -19.526 11.626 6.083 1.00 96.88 104 LYS A N 1
ATOM 820 C CA . LYS A 1 104 ? -19.065 11.567 7.471 1.00 96.88 104 LYS A CA 1
ATOM 821 C C . LYS A 1 104 ? -18.607 10.161 7.810 1.00 96.88 104 LYS A C 1
ATOM 823 O O . LYS A 1 104 ? -19.369 9.204 7.690 1.00 96.88 104 LYS A O 1
ATOM 828 N N . VAL A 1 105 ? -17.362 10.057 8.254 1.00 98.00 105 VAL A N 1
ATOM 829 C CA . VAL A 1 105 ? -16.729 8.788 8.603 1.00 98.00 105 VAL A CA 1
ATOM 830 C C . VAL A 1 105 ? -16.353 8.808 10.075 1.00 98.00 105 VAL A C 1
ATOM 832 O O . VAL A 1 105 ? -15.750 9.768 10.544 1.00 98.00 105 VAL A O 1
ATOM 835 N N . ALA A 1 106 ? -16.678 7.759 10.820 1.00 98.19 106 ALA A N 1
ATOM 836 C CA . ALA A 1 106 ? -16.192 7.597 12.183 1.00 98.19 106 ALA A CA 1
ATOM 837 C C . ALA A 1 106 ? -15.042 6.587 12.235 1.00 98.19 106 ALA A C 1
ATOM 839 O O . ALA A 1 106 ? -15.009 5.624 11.475 1.00 98.19 106 ALA A O 1
ATOM 840 N N . VAL A 1 107 ? -14.096 6.794 13.144 1.00 98.06 107 VAL A N 1
ATOM 841 C CA . VAL A 1 107 ? -12.990 5.875 13.417 1.00 98.06 107 VAL A CA 1
ATOM 842 C C . VAL A 1 107 ? -12.980 5.580 14.911 1.00 98.06 107 VAL A C 1
ATOM 844 O O . VAL A 1 107 ? -12.814 6.489 15.724 1.00 98.06 107 VAL A O 1
ATOM 847 N N . VAL A 1 108 ? -13.163 4.315 15.283 1.00 97.69 108 VAL A N 1
ATOM 848 C CA . VAL A 1 108 ? -13.175 3.864 16.681 1.00 97.69 108 VAL A CA 1
ATOM 849 C C . VAL A 1 108 ? -11.796 3.316 17.037 1.00 97.69 108 VAL A C 1
ATOM 851 O O . VAL A 1 108 ? -11.404 2.254 16.563 1.00 97.69 108 VAL A O 1
ATOM 854 N N . GLY A 1 109 ? -11.067 4.051 17.877 1.00 96.06 109 GLY A N 1
ATOM 855 C CA . GLY A 1 109 ? -9.686 3.775 18.273 1.00 96.06 109 GLY A CA 1
ATOM 856 C C . GLY A 1 109 ? -8.694 4.744 17.624 1.00 96.06 109 GLY A C 1
ATOM 857 O O . GLY A 1 109 ? -8.442 4.694 16.427 1.00 96.06 109 GLY A O 1
ATOM 858 N N . GLY A 1 110 ? -8.058 5.597 18.426 1.00 92.62 110 GLY A N 1
ATOM 859 C CA . GLY A 1 110 ? -7.021 6.569 18.046 1.00 92.62 110 GLY A CA 1
ATOM 860 C C . GLY A 1 110 ? -5.593 6.034 18.164 1.00 92.62 110 GLY A C 1
ATOM 861 O O . GLY A 1 110 ? -4.619 6.796 18.186 1.00 92.62 110 GLY A O 1
ATOM 862 N N . GLY A 1 111 ? -5.449 4.710 18.233 1.00 89.38 111 GLY A N 1
ATOM 863 C CA . GLY A 1 111 ? -4.170 4.021 18.153 1.00 89.38 111 GLY A CA 1
ATOM 864 C C . GLY A 1 111 ? -3.473 4.211 16.800 1.00 89.38 111 GLY A C 1
ATOM 865 O O . GLY A 1 111 ? -3.838 5.035 15.963 1.00 89.38 111 GLY A O 1
ATOM 866 N N . LEU A 1 112 ? -2.436 3.414 16.556 1.00 86.88 112 LEU A N 1
ATOM 867 C CA . LEU A 1 112 ? -1.622 3.511 15.337 1.00 86.88 112 LEU A CA 1
ATOM 868 C C . LEU A 1 112 ? -2.435 3.328 14.044 1.00 86.88 112 LEU A C 1
ATOM 870 O O . LEU A 1 112 ? -2.253 4.096 13.107 1.00 86.88 112 LEU A O 1
ATOM 874 N N . MET A 1 113 ? -3.323 2.330 14.001 1.00 87.88 113 MET A N 1
ATOM 875 C CA . MET A 1 113 ? -4.163 2.059 12.827 1.00 87.88 113 MET A CA 1
ATOM 876 C C . MET A 1 113 ? -5.156 3.195 12.599 1.00 87.88 113 MET A C 1
ATOM 878 O O . MET A 1 113 ? -5.121 3.852 11.563 1.00 87.88 113 MET A O 1
ATOM 882 N N . GLY A 1 114 ? -5.996 3.473 13.599 1.00 93.00 114 GLY A N 1
ATOM 883 C CA . GLY A 1 114 ? -7.064 4.452 13.448 1.00 93.00 114 GLY A CA 1
ATOM 884 C C . GLY A 1 114 ? -6.565 5.877 13.238 1.00 93.00 114 GLY A C 1
ATOM 885 O O . GLY A 1 114 ? -7.136 6.586 12.419 1.00 93.00 114 GLY A O 1
ATOM 886 N N . SER A 1 115 ? -5.442 6.286 13.840 1.00 94.50 115 SER A N 1
ATOM 887 C CA . SER A 1 115 ? -4.838 7.584 13.494 1.00 94.50 115 SER A CA 1
ATOM 888 C C . SER A 1 115 ? -4.365 7.643 12.032 1.00 94.50 115 SER A C 1
ATOM 890 O O . SER A 1 115 ? -4.531 8.677 11.388 1.00 94.50 115 SER A O 1
ATOM 892 N N . GLY A 1 116 ? -3.831 6.557 11.460 1.00 92.31 116 GLY A N 1
ATOM 893 C CA . GLY A 1 116 ? -3.451 6.495 10.041 1.00 92.31 116 GLY A CA 1
ATOM 894 C C . GLY A 1 116 ? -4.652 6.530 9.090 1.00 92.31 116 GLY A C 1
ATOM 895 O O . GLY A 1 116 ? -4.641 7.280 8.109 1.00 92.31 116 GLY A O 1
ATOM 896 N N . ILE A 1 117 ? -5.703 5.775 9.422 1.00 94.56 117 ILE A N 1
ATOM 897 C CA . ILE A 1 117 ? -6.986 5.774 8.702 1.00 94.56 117 ILE A CA 1
ATOM 898 C C . ILE A 1 117 ? -7.587 7.182 8.727 1.00 94.56 117 ILE A C 1
ATOM 900 O O . ILE A 1 117 ? -7.819 7.771 7.673 1.00 94.56 117 ILE A O 1
ATOM 904 N N . ALA A 1 118 ? -7.736 7.771 9.917 1.00 96.56 118 ALA A N 1
ATOM 905 C CA . ALA A 1 118 ? -8.266 9.119 10.095 1.00 96.56 118 ALA A CA 1
ATOM 906 C C . ALA A 1 118 ? -7.455 10.165 9.320 1.00 96.56 118 ALA A C 1
ATOM 908 O O . ALA A 1 118 ? -8.043 10.985 8.624 1.00 96.56 118 ALA A O 1
ATOM 909 N N . THR A 1 119 ? -6.116 10.100 9.371 1.00 95.31 119 THR A N 1
ATOM 910 C CA . THR A 1 119 ? -5.238 11.006 8.607 1.00 95.31 119 THR A CA 1
ATOM 911 C C . THR A 1 119 ? -5.497 10.906 7.101 1.00 95.31 119 THR A C 1
ATOM 913 O O . THR A 1 119 ? -5.577 11.922 6.414 1.00 95.31 119 THR A O 1
ATOM 916 N N . THR A 1 120 ? -5.629 9.687 6.576 1.00 94.50 120 THR A N 1
ATOM 917 C CA . THR A 1 120 ? -5.872 9.459 5.145 1.00 94.50 120 THR A CA 1
ATOM 918 C C . THR A 1 120 ? -7.231 10.011 4.725 1.00 94.50 120 THR A C 1
ATOM 920 O O . THR A 1 120 ? -7.336 10.658 3.686 1.00 94.50 120 THR A O 1
ATOM 923 N N . LEU A 1 121 ? -8.260 9.805 5.546 1.00 96.00 121 LEU A N 1
ATOM 924 C CA . LEU A 1 121 ? -9.613 10.288 5.282 1.00 96.00 121 LEU A CA 1
ATOM 925 C C . LEU A 1 121 ? -9.686 11.822 5.259 1.00 96.00 121 LEU A C 1
ATOM 927 O O . LEU A 1 121 ? -10.199 12.385 4.295 1.00 96.00 121 LEU A O 1
ATOM 931 N N . ILE A 1 122 ? -9.116 12.513 6.253 1.00 96.56 122 ILE A N 1
ATOM 932 C CA . ILE A 1 122 ? -9.139 13.987 6.277 1.00 96.56 122 ILE A CA 1
ATOM 933 C C . ILE A 1 122 ? -8.316 14.601 5.135 1.00 96.56 122 ILE A C 1
ATOM 935 O O . ILE A 1 122 ? -8.732 15.608 4.567 1.00 96.56 122 ILE A O 1
ATOM 939 N N . LEU A 1 123 ? -7.197 13.978 4.733 1.00 93.75 123 LEU A N 1
ATOM 940 C CA . LEU A 1 123 ? -6.420 14.402 3.556 1.00 93.75 123 LEU A CA 1
ATOM 941 C C . LEU A 1 123 ? -7.216 14.294 2.247 1.00 93.75 123 LEU A C 1
ATOM 943 O O . LEU A 1 123 ? -6.916 15.010 1.300 1.00 93.75 123 LEU A O 1
ATOM 947 N N . ASN A 1 124 ? -8.224 13.420 2.204 1.00 94.25 124 ASN A N 1
ATOM 948 C CA . ASN A 1 124 ? -9.157 13.276 1.087 1.00 94.25 124 ASN A CA 1
ATOM 949 C C . ASN A 1 124 ? -10.484 14.020 1.336 1.00 94.25 124 ASN A C 1
ATOM 951 O O . ASN A 1 124 ? -11.498 13.698 0.725 1.00 94.25 124 ASN A O 1
ATOM 955 N N . HIS A 1 125 ? -10.480 15.018 2.226 1.00 94.69 125 HIS A N 1
ATOM 956 C CA . HIS A 1 125 ? -11.597 15.930 2.491 1.00 94.69 125 HIS A CA 1
ATOM 957 C C . HIS A 1 125 ? -12.863 15.292 3.093 1.00 94.69 125 HIS A C 1
ATOM 959 O O . HIS A 1 125 ? -13.948 15.869 3.001 1.00 94.69 125 HIS A O 1
ATOM 965 N N . TYR A 1 126 ? -12.741 14.141 3.762 1.00 97.19 126 TYR A N 1
ATOM 966 C CA . TYR A 1 126 ? -13.839 13.572 4.549 1.00 97.19 126 TYR A CA 1
ATOM 967 C C . TYR A 1 126 ? -13.922 14.210 5.939 1.00 97.19 126 TYR A C 1
ATOM 969 O O . TYR A 1 126 ? -12.900 14.494 6.565 1.00 97.19 126 TYR A O 1
ATOM 977 N N . ASN A 1 127 ? -15.144 14.374 6.452 1.00 97.88 127 ASN A N 1
ATOM 978 C CA . ASN A 1 127 ? -15.361 14.750 7.849 1.00 97.88 127 ASN A CA 1
ATOM 979 C C . ASN A 1 127 ? -15.183 13.510 8.723 1.00 97.88 127 ASN A C 1
ATOM 981 O O . ASN A 1 127 ? -15.884 12.516 8.519 1.00 97.88 127 ASN A O 1
ATOM 985 N N . VAL A 1 128 ? -14.261 13.566 9.684 1.00 98.25 128 VAL A N 1
ATOM 986 C CA . VAL A 1 128 ? -13.874 12.404 10.484 1.00 98.25 128 VAL A CA 1
ATOM 987 C C . VAL A 1 128 ? -14.196 12.607 11.955 1.00 98.25 128 VAL A C 1
ATOM 989 O O . VAL A 1 128 ? -13.751 13.571 12.573 1.00 98.25 128 VAL A O 1
ATOM 992 N N . ILE A 1 129 ? -14.916 11.650 12.534 1.00 98.31 129 ILE A N 1
ATOM 993 C CA . ILE A 1 129 ? -15.157 11.555 13.974 1.00 98.31 129 ILE A CA 1
ATOM 994 C C . ILE A 1 129 ? -14.186 10.521 14.543 1.00 98.31 129 ILE A C 1
ATOM 996 O O . ILE A 1 129 ? -14.283 9.341 14.219 1.00 98.31 129 ILE A O 1
ATOM 1000 N N . LEU A 1 130 ? -13.246 10.935 15.387 1.00 98.19 130 LEU A N 1
ATOM 1001 C CA . LEU A 1 130 ? -12.335 10.027 16.079 1.00 98.19 130 LEU A CA 1
ATOM 1002 C C . LEU A 1 130 ? -12.862 9.732 17.479 1.00 98.19 130 LEU A C 1
ATOM 1004 O O . LEU A 1 130 ? -12.931 10.636 18.308 1.00 98.19 130 LEU A O 1
ATOM 1008 N N . LYS A 1 131 ? -13.174 8.466 17.754 1.00 98.00 131 LYS A N 1
ATOM 1009 C CA . LYS A 1 131 ? -13.630 8.012 19.067 1.00 98.00 131 LYS A CA 1
ATOM 1010 C C . LYS A 1 131 ? -12.532 7.272 19.820 1.00 98.00 131 LYS A C 1
ATOM 1012 O O . LYS A 1 131 ? -11.905 6.368 19.271 1.00 98.00 131 LYS A O 1
ATOM 1017 N N . GLU A 1 132 ? -12.354 7.593 21.096 1.00 97.31 132 GLU A N 1
ATOM 1018 C CA . GLU A 1 132 ? -11.449 6.889 22.016 1.00 97.31 132 GLU A CA 1
ATOM 1019 C C . GLU A 1 132 ? -12.125 6.554 23.347 1.00 97.31 132 GLU A C 1
ATOM 1021 O O . GLU A 1 132 ? -13.201 7.054 23.651 1.00 97.31 132 GLU A O 1
ATOM 1026 N N . ALA A 1 133 ? -11.518 5.670 24.140 1.00 93.94 133 ALA A N 1
ATOM 1027 C CA . ALA A 1 133 ? -12.114 5.223 25.404 1.00 93.94 133 ALA A CA 1
ATOM 1028 C C . ALA A 1 133 ? -12.094 6.294 26.512 1.00 93.94 133 ALA A C 1
ATOM 1030 O O . ALA A 1 133 ? -12.870 6.213 27.459 1.00 93.94 133 ALA A O 1
ATOM 1031 N N . ASN A 1 134 ? -11.184 7.268 26.430 1.00 96.06 134 ASN A N 1
ATOM 1032 C CA . ASN A 1 134 ? -11.080 8.383 27.371 1.00 96.06 134 ASN A CA 1
ATOM 1033 C C . ASN A 1 134 ? -10.316 9.564 26.752 1.00 96.06 134 ASN A C 1
ATOM 1035 O O . ASN A 1 134 ? -9.610 9.409 25.755 1.00 96.06 134 ASN A O 1
ATOM 1039 N N . GLU A 1 135 ? -10.399 10.725 27.404 1.00 97.06 135 GLU A N 1
ATOM 1040 C CA . GLU A 1 135 ? -9.764 11.976 26.963 1.00 97.06 135 GLU A CA 1
ATOM 1041 C C . GLU A 1 135 ? -8.244 11.868 26.782 1.00 97.06 135 GLU A C 1
ATOM 1043 O O . GLU A 1 135 ? -7.669 12.435 25.854 1.00 97.06 135 GLU A O 1
ATOM 1048 N N . LYS A 1 136 ? -7.552 11.108 27.639 1.00 97.44 136 LYS A N 1
ATOM 1049 C CA . LYS A 1 136 ? -6.094 10.945 27.537 1.00 97.44 136 LYS A CA 1
ATOM 1050 C C . LYS A 1 136 ? -5.707 10.219 26.247 1.00 97.44 136 LYS A C 1
ATOM 1052 O O . LYS A 1 136 ? -4.782 10.642 25.552 1.00 97.44 136 LYS A O 1
ATOM 1057 N N . LEU A 1 137 ? -6.403 9.129 25.928 1.00 96.38 137 LEU A N 1
ATOM 1058 C CA . LEU A 1 137 ? -6.181 8.373 24.696 1.00 96.38 137 LEU A CA 1
ATOM 1059 C C . LEU A 1 137 ? -6.623 9.163 23.465 1.00 96.38 137 LEU A C 1
ATOM 1061 O O . LEU A 1 137 ? -5.923 9.137 22.452 1.00 96.38 137 LEU A O 1
ATOM 1065 N N . LEU A 1 138 ? -7.724 9.911 23.576 1.00 97.75 138 LEU A N 1
ATOM 1066 C CA . LEU A 1 138 ? -8.221 10.776 22.513 1.00 97.75 138 LEU A CA 1
ATOM 1067 C C . LEU A 1 138 ? -7.183 11.826 22.118 1.00 97.75 138 LEU A C 1
ATOM 1069 O O . LEU A 1 138 ? -6.807 11.906 20.948 1.00 97.75 138 LEU A O 1
ATOM 1073 N N . ASN A 1 139 ? -6.656 12.565 23.096 1.00 97.56 139 ASN A N 1
ATOM 1074 C CA . ASN A 1 139 ? -5.610 13.559 22.870 1.00 97.56 139 ASN A CA 1
ATOM 1075 C C . ASN A 1 139 ? -4.369 12.931 22.222 1.00 97.56 139 ASN A C 1
ATOM 1077 O O . ASN A 1 139 ? -3.876 13.434 21.214 1.00 97.56 139 ASN A O 1
ATOM 1081 N N . ALA A 1 140 ? -3.932 11.763 22.707 1.00 97.19 140 ALA A N 1
ATOM 1082 C CA . ALA A 1 140 ? -2.818 11.038 22.099 1.00 97.19 140 ALA A CA 1
ATOM 1083 C C . ALA A 1 140 ? -3.097 10.625 20.639 1.00 97.19 140 ALA A C 1
ATOM 1085 O O . ALA A 1 140 ? -2.195 10.662 19.802 1.00 97.19 140 ALA A O 1
ATOM 1086 N N . GLY A 1 141 ? -4.327 10.219 20.312 1.00 96.69 141 GLY A N 1
ATOM 1087 C CA . GLY A 1 141 ? -4.734 9.892 18.944 1.00 96.69 141 GLY A CA 1
ATOM 1088 C C . GLY A 1 141 ? -4.741 11.112 18.024 1.00 96.69 141 GLY A C 1
ATOM 1089 O O . GLY A 1 141 ? -4.177 11.062 16.929 1.00 96.69 141 GLY A O 1
ATOM 1090 N N . VAL A 1 142 ? -5.299 12.227 18.497 1.00 97.62 142 VAL A N 1
ATOM 1091 C CA . VAL A 1 142 ? -5.300 13.511 17.784 1.00 97.62 142 VAL A CA 1
ATOM 1092 C C . VAL A 1 142 ? -3.870 14.000 17.535 1.00 97.62 142 VAL A C 1
ATOM 1094 O O . VAL A 1 142 ? -3.548 14.421 16.424 1.00 97.62 142 VAL A O 1
ATOM 1097 N N . ASP A 1 143 ? -2.978 13.892 18.518 1.00 97.31 143 ASP A N 1
ATOM 1098 C CA . ASP A 1 143 ? -1.586 14.319 18.369 1.00 97.31 143 ASP A CA 1
ATOM 1099 C C . ASP A 1 143 ? -0.803 13.454 17.375 1.00 97.31 143 ASP A C 1
ATOM 1101 O O . ASP A 1 143 ? -0.003 13.982 16.597 1.00 97.31 143 ASP A O 1
ATOM 1105 N N . ARG A 1 144 ? -1.084 12.145 17.297 1.00 95.94 144 ARG A N 1
ATOM 1106 C CA . ARG A 1 144 ? -0.538 11.285 16.229 1.00 95.94 144 ARG A CA 1
ATOM 1107 C C . ARG A 1 144 ? -0.994 11.741 14.846 1.00 95.94 144 ARG A C 1
ATOM 1109 O O . ARG A 1 144 ? -0.174 11.802 13.932 1.00 95.94 144 ARG A O 1
ATOM 1116 N N . ILE A 1 145 ? -2.270 12.093 14.687 1.00 96.19 145 ILE A N 1
ATOM 1117 C CA . ILE A 1 145 ? -2.804 12.601 13.414 1.00 96.19 145 ILE A CA 1
ATOM 1118 C C . ILE A 1 145 ? -2.120 13.920 13.037 1.00 96.19 145 ILE A C 1
ATOM 1120 O O . ILE A 1 145 ? -1.646 14.064 11.908 1.00 96.19 145 ILE A O 1
ATOM 1124 N N . LYS A 1 146 ? -1.972 14.853 13.988 1.00 96.38 146 LYS A N 1
ATOM 1125 C CA . LYS A 1 146 ? -1.217 16.100 13.774 1.00 96.38 146 LYS A CA 1
ATOM 1126 C C . LYS A 1 146 ? 0.219 15.814 13.330 1.00 96.38 146 LYS A C 1
ATOM 1128 O O . LYS A 1 146 ? 0.682 16.400 12.353 1.00 96.38 146 LYS A O 1
ATOM 1133 N N . ALA A 1 147 ? 0.915 14.896 14.001 1.00 94.44 147 ALA A N 1
ATOM 1134 C CA . ALA A 1 147 ? 2.282 14.516 13.650 1.00 94.44 147 ALA A CA 1
ATOM 1135 C C . ALA A 1 147 ? 2.376 13.915 12.235 1.00 94.44 147 ALA A C 1
ATOM 1137 O O . ALA A 1 147 ? 3.302 14.239 11.484 1.00 94.44 147 ALA A O 1
ATOM 1138 N N . ASN A 1 148 ? 1.400 13.093 11.837 1.00 92.44 148 ASN A N 1
ATOM 1139 C CA . ASN A 1 148 ? 1.329 12.544 10.485 1.00 92.44 148 ASN A CA 1
ATOM 1140 C C . ASN A 1 148 ? 1.155 13.654 9.439 1.00 92.44 148 ASN A C 1
ATOM 1142 O O . ASN A 1 148 ? 1.921 13.695 8.477 1.00 92.44 148 ASN A O 1
ATOM 1146 N N . LEU A 1 149 ? 0.221 14.590 9.641 1.00 93.75 149 LEU A N 1
ATOM 1147 C CA . LEU A 1 149 ? 0.026 15.728 8.732 1.00 93.75 149 LEU A CA 1
ATOM 1148 C C . LEU A 1 149 ? 1.290 16.592 8.621 1.00 93.75 149 LEU A C 1
ATOM 1150 O O . LEU A 1 149 ? 1.715 16.937 7.520 1.00 93.75 149 LEU A O 1
ATOM 1154 N N . GLN A 1 150 ? 1.968 16.855 9.740 1.00 93.75 150 GLN A N 1
ATOM 1155 C CA . GLN A 1 150 ? 3.236 17.590 9.744 1.00 93.75 150 GLN A CA 1
ATOM 1156 C C . GLN A 1 150 ? 4.334 16.881 8.936 1.00 93.75 150 GLN A C 1
ATOM 1158 O O . GLN A 1 150 ? 5.159 17.530 8.294 1.00 93.75 150 GLN A O 1
ATOM 1163 N N . ARG A 1 151 ? 4.336 15.543 8.883 1.00 90.50 151 ARG A N 1
ATOM 1164 C CA . ARG A 1 151 ? 5.243 14.789 8.003 1.00 90.50 151 ARG A CA 1
ATOM 1165 C C . ARG A 1 151 ? 4.935 15.015 6.520 1.00 90.50 151 ARG A C 1
ATOM 1167 O O . ARG A 1 151 ? 5.866 15.012 5.718 1.00 90.50 151 ARG A O 1
ATOM 1174 N N . HIS A 1 152 ? 3.670 15.205 6.144 1.00 88.25 152 HIS A N 1
ATOM 1175 C CA . HIS A 1 152 ? 3.295 15.560 4.770 1.00 88.25 152 HIS A CA 1
ATOM 1176 C C . HIS A 1 152 ? 3.739 16.983 4.414 1.00 88.25 152 HIS A C 1
ATOM 1178 O O . HIS A 1 152 ? 4.270 17.176 3.319 1.00 88.25 152 HIS A O 1
ATOM 1184 N N . VAL A 1 153 ? 3.634 17.931 5.353 1.00 93.81 153 VAL A N 1
ATOM 1185 C CA . VAL A 1 153 ? 4.166 19.297 5.191 1.00 93.81 153 VAL A CA 1
ATOM 1186 C C . VAL A 1 153 ? 5.680 19.273 4.976 1.00 93.81 153 VAL A C 1
ATOM 1188 O O . VAL A 1 153 ? 6.174 19.804 3.988 1.00 93.81 153 VAL A O 1
ATOM 1191 N N . LYS A 1 154 ? 6.430 18.569 5.837 1.00 91.81 154 LYS A N 1
ATOM 1192 C CA . LYS A 1 154 ? 7.897 18.433 5.711 1.00 91.81 154 LYS A CA 1
ATOM 1193 C C . LYS A 1 154 ? 8.344 17.802 4.389 1.00 91.81 154 LYS A C 1
ATOM 1195 O O . LYS A 1 154 ? 9.455 18.051 3.941 1.00 91.81 154 LYS A O 1
ATOM 1200 N N . LYS A 1 155 ? 7.496 16.971 3.779 1.00 90.38 155 LYS A N 1
ATOM 1201 C CA . LYS A 1 155 ? 7.741 16.344 2.471 1.00 90.38 155 LYS A CA 1
ATOM 1202 C C . LYS A 1 155 ? 7.286 17.207 1.287 1.00 90.38 155 LYS A C 1
ATOM 1204 O O . LYS A 1 155 ? 7.322 16.718 0.163 1.00 90.38 155 LYS A O 1
ATOM 1209 N N . GLY A 1 156 ? 6.807 18.430 1.527 1.00 89.69 156 GLY A N 1
ATOM 1210 C CA . GLY A 1 156 ? 6.299 19.329 0.490 1.00 89.69 156 GLY A CA 1
ATOM 1211 C C . GLY A 1 156 ? 5.016 18.843 -0.187 1.00 89.69 156 GLY A C 1
ATOM 1212 O O . GLY A 1 156 ? 4.723 19.271 -1.295 1.00 89.69 156 GLY A O 1
ATOM 1213 N N . LYS A 1 157 ? 4.265 17.921 0.437 1.00 88.38 157 LYS A N 1
ATOM 1214 C CA . LYS A 1 157 ? 3.033 17.365 -0.153 1.00 88.38 157 LYS A CA 1
ATOM 1215 C C . LYS A 1 157 ? 1.798 18.230 0.086 1.00 88.38 157 LYS A C 1
ATOM 1217 O O . LYS A 1 157 ? 0.858 18.127 -0.688 1.00 88.38 157 LYS A O 1
ATOM 1222 N N . ILE A 1 158 ? 1.789 19.000 1.174 1.00 92.06 158 ILE A N 1
ATOM 1223 C CA . ILE A 1 158 ? 0.720 19.934 1.556 1.00 92.06 158 ILE A CA 1
ATOM 1224 C C . ILE A 1 158 ? 1.346 21.163 2.224 1.00 92.06 158 ILE A C 1
ATOM 1226 O O . ILE A 1 158 ? 2.418 21.068 2.826 1.00 92.06 158 ILE A O 1
ATOM 1230 N N . THR A 1 159 ? 0.673 22.304 2.157 1.00 94.62 159 THR A N 1
ATOM 1231 C CA . THR A 1 159 ? 1.081 23.542 2.835 1.00 94.62 159 THR A CA 1
ATOM 1232 C C . THR A 1 159 ? 0.680 23.546 4.315 1.00 94.62 159 THR A C 1
ATOM 1234 O O . THR A 1 159 ? -0.163 22.767 4.770 1.00 94.62 159 THR A O 1
ATOM 1237 N N . GLN A 1 160 ? 1.258 24.460 5.101 1.00 93.94 160 GLN A N 1
ATOM 1238 C CA . GLN A 1 160 ? 0.887 24.615 6.512 1.00 93.94 160 GLN A CA 1
ATOM 1239 C C . GLN A 1 160 ? -0.559 25.123 6.683 1.00 93.94 160 GLN A C 1
ATOM 1241 O O . GLN A 1 160 ? -1.220 24.783 7.666 1.00 93.94 160 GLN A O 1
ATOM 1246 N N . GLU A 1 161 ? -1.073 25.906 5.732 1.00 94.00 161 GLU A N 1
ATOM 1247 C CA . GLU A 1 161 ? -2.470 26.357 5.727 1.00 94.00 161 GLU A CA 1
ATOM 1248 C C . GLU A 1 161 ? -3.436 25.214 5.412 1.00 94.00 161 GLU A C 1
ATOM 1250 O O . GLU A 1 161 ? -4.424 25.024 6.126 1.00 94.00 161 GLU A O 1
ATOM 1255 N N . GLU A 1 162 ? -3.123 24.403 4.399 1.00 92.25 162 GLU A N 1
ATOM 1256 C CA . GLU A 1 162 ? -3.874 23.185 4.084 1.00 92.25 162 GLU A CA 1
ATOM 1257 C C . GLU A 1 162 ? -3.864 22.209 5.256 1.00 92.25 162 GLU A C 1
ATOM 1259 O O . GLU A 1 162 ? -4.899 21.624 5.564 1.00 92.25 162 GLU A O 1
ATOM 1264 N N . CYS A 1 163 ? -2.744 22.078 5.974 1.00 93.50 163 CYS A N 1
ATOM 1265 C CA . CYS A 1 163 ? -2.670 21.255 7.180 1.00 93.50 163 CYS A CA 1
ATOM 1266 C C . CYS A 1 163 ? -3.687 21.700 8.245 1.00 93.50 163 CYS A C 1
ATOM 1268 O O . CYS A 1 163 ? -4.347 20.851 8.846 1.00 93.50 163 CYS A O 1
ATOM 1270 N N . LYS A 1 164 ? -3.841 23.012 8.479 1.00 94.25 164 LYS A N 1
ATOM 1271 C CA . LYS A 1 164 ? -4.819 23.545 9.445 1.00 94.25 164 LYS A CA 1
ATOM 1272 C C . LYS A 1 164 ? -6.259 23.284 8.993 1.00 94.25 164 LYS A C 1
ATOM 1274 O O . LYS A 1 164 ? -7.055 22.797 9.791 1.00 94.25 164 LYS A O 1
ATOM 1279 N N . LYS A 1 165 ? -6.572 23.547 7.717 1.00 94.94 165 LYS A N 1
ATOM 1280 C CA . LYS A 1 165 ? -7.897 23.276 7.119 1.00 94.94 165 LYS A CA 1
ATOM 1281 C C . LYS A 1 165 ? -8.249 21.785 7.136 1.00 94.94 165 LYS A C 1
ATOM 1283 O O . LYS A 1 165 ? -9.381 21.405 7.407 1.00 94.94 165 LYS A O 1
ATOM 1288 N N . THR A 1 166 ? -7.265 20.930 6.886 1.00 95.75 166 THR A N 1
ATOM 1289 C CA . THR A 1 166 ? -7.428 19.473 6.931 1.00 95.75 166 THR A CA 1
ATOM 1290 C C . THR A 1 166 ? -7.731 19.006 8.351 1.00 95.75 166 THR A C 1
ATOM 1292 O O . THR A 1 166 ? -8.626 18.195 8.564 1.00 95.75 166 THR A O 1
ATOM 1295 N N . LEU A 1 167 ? -7.026 19.553 9.345 1.00 96.12 167 LEU A N 1
ATOM 1296 C CA . LEU A 1 167 ? -7.235 19.188 10.742 1.00 96.12 167 LEU A CA 1
ATOM 1297 C C . LEU A 1 167 ? -8.613 19.622 11.266 1.00 96.12 167 LEU A C 1
ATOM 1299 O O . LEU A 1 167 ? -9.161 18.924 12.111 1.00 96.12 167 LEU A O 1
ATOM 1303 N N . SER A 1 168 ? -9.207 20.709 10.754 1.00 96.94 168 SER A N 1
ATOM 1304 C CA . SER A 1 168 ? -10.565 21.117 11.156 1.00 96.94 168 SER A CA 1
ATOM 1305 C C . SER A 1 168 ? -11.669 20.146 10.723 1.00 96.94 168 SER A C 1
ATOM 1307 O O . SER A 1 168 ? -12.780 20.238 11.235 1.00 96.94 168 SER A O 1
ATOM 1309 N N . LEU A 1 169 ? -11.376 19.205 9.819 1.00 97.38 169 LEU A N 1
ATOM 1310 C CA . LEU A 1 169 ? -12.301 18.128 9.447 1.00 97.38 169 LEU A CA 1
ATOM 1311 C C . LEU A 1 169 ? -12.342 16.996 10.487 1.00 97.38 169 LEU A C 1
ATOM 1313 O O . LEU A 1 169 ? -13.198 16.117 10.395 1.00 97.38 169 LEU A O 1
ATOM 1317 N N . LEU A 1 170 ? -11.415 16.991 11.451 1.00 97.88 170 LEU A N 1
ATOM 1318 C CA . LEU A 1 170 ? -11.326 15.995 12.512 1.00 97.88 170 LEU A CA 1
ATOM 1319 C C . LEU A 1 170 ? -12.036 16.486 13.777 1.00 97.88 170 LEU A C 1
ATOM 1321 O O . LEU A 1 170 ? -11.700 17.536 14.323 1.00 97.88 170 LEU A O 1
ATOM 1325 N N . ILE A 1 171 ? -12.950 15.675 14.301 1.00 97.19 171 ILE A N 1
ATOM 1326 C CA . ILE A 1 171 ? -13.628 15.912 15.577 1.00 97.19 171 ILE A CA 1
ATOM 1327 C C . ILE A 1 171 ? -13.356 14.726 16.498 1.00 97.19 171 ILE A C 1
ATOM 1329 O O . ILE A 1 171 ? -13.682 13.591 16.163 1.00 97.19 171 ILE A O 1
ATOM 1333 N N . GLY A 1 172 ? -12.756 14.984 17.659 1.00 97.12 172 GLY A N 1
ATOM 1334 C CA . GLY A 1 172 ? -12.530 13.973 18.688 1.00 97.12 172 GLY A CA 1
ATOM 1335 C C . GLY A 1 172 ? -13.721 13.839 19.637 1.00 97.12 172 GLY A C 1
ATOM 1336 O O . GLY A 1 172 ? -14.284 14.851 20.047 1.00 97.12 172 GLY A O 1
ATOM 1337 N N . VAL A 1 173 ? -14.090 12.609 19.999 1.00 97.25 173 VAL A N 1
ATOM 1338 C CA . VAL A 1 173 ? -15.141 12.301 20.982 1.00 97.25 173 VAL A CA 1
ATOM 1339 C C . VAL A 1 173 ? -14.743 11.113 21.863 1.00 97.25 173 VAL A C 1
ATOM 1341 O O . VAL A 1 173 ? -13.954 10.258 21.458 1.00 97.25 173 VAL A O 1
ATOM 1344 N N . VAL A 1 174 ? -15.299 11.037 23.071 1.00 96.75 174 VAL A N 1
ATOM 1345 C CA . VAL A 1 174 ? -15.165 9.857 23.948 1.00 96.75 174 VAL A CA 1
ATOM 1346 C C . VAL A 1 174 ? -16.392 8.942 23.831 1.00 96.75 174 VAL A C 1
ATOM 1348 O O . VAL A 1 174 ? -16.258 7.718 23.770 1.00 96.75 174 VAL A O 1
ATOM 1351 N N . GLY A 1 175 ? -17.586 9.532 23.753 1.00 94.50 175 GLY A N 1
ATOM 1352 C CA . GLY A 1 175 ? -18.851 8.820 23.576 1.00 94.50 175 GLY A CA 1
ATOM 1353 C C . GLY A 1 175 ? -19.231 8.569 22.111 1.00 94.50 175 GLY A C 1
ATOM 1354 O O . GLY A 1 175 ? -18.451 8.801 21.183 1.00 94.50 175 GLY A O 1
ATOM 1355 N N . TYR A 1 176 ? -20.451 8.066 21.914 1.00 95.56 176 TYR A N 1
ATOM 1356 C CA . TYR A 1 176 ? -21.025 7.729 20.603 1.00 95.56 176 TYR A CA 1
ATOM 1357 C C . TYR A 1 176 ? -22.094 8.730 20.133 1.00 95.56 176 TYR A C 1
ATOM 1359 O O . TYR A 1 176 ? -22.767 8.505 19.131 1.00 95.56 176 TYR A O 1
ATOM 1367 N N . GLU A 1 177 ? -22.260 9.867 20.809 1.00 90.12 177 GLU A N 1
ATOM 1368 C CA . GLU A 1 177 ? -23.381 10.794 20.601 1.00 90.12 177 GLU A CA 1
ATOM 1369 C C . GLU A 1 177 ? -23.445 11.325 19.160 1.00 90.12 177 GLU A C 1
ATOM 1371 O O . GLU A 1 177 ? -24.528 11.537 18.613 1.00 90.12 177 GLU A O 1
ATOM 1376 N N . ARG A 1 178 ? -22.280 11.494 18.522 1.00 93.44 178 ARG A N 1
ATOM 1377 C CA . ARG A 1 178 ? -22.142 11.995 17.144 1.00 93.44 178 ARG A CA 1
ATOM 1378 C C . ARG A 1 178 ? -22.224 10.914 16.060 1.00 93.44 178 ARG A C 1
ATOM 1380 O O . ARG A 1 178 ? -22.201 11.248 14.878 1.00 93.44 178 ARG A O 1
ATOM 1387 N N . PHE A 1 179 ? -22.343 9.637 16.425 1.00 96.50 179 PHE A N 1
ATOM 1388 C CA . PHE A 1 179 ? -22.379 8.528 15.459 1.00 96.50 179 PHE A CA 1
ATOM 1389 C C . PHE A 1 179 ? -23.706 8.449 14.691 1.00 96.50 179 PHE A C 1
ATOM 1391 O O . PHE A 1 179 ? -23.756 7.843 13.624 1.00 96.50 179 PHE A O 1
ATOM 1398 N N . LYS A 1 180 ? -24.743 9.160 15.155 1.00 95.56 180 LYS A N 1
ATOM 1399 C CA . LYS A 1 180 ? -26.041 9.296 14.469 1.00 95.56 180 LYS A CA 1
ATOM 1400 C C . LYS A 1 180 ? -25.935 9.891 13.062 1.00 95.56 180 LYS A C 1
ATOM 1402 O O . LYS A 1 180 ? -26.840 9.721 12.254 1.00 95.56 180 LYS A O 1
ATOM 1407 N N . GLU A 1 181 ? -24.842 10.594 12.778 1.00 92.44 181 GLU A N 1
ATOM 1408 C CA . GLU A 1 181 ? -24.592 11.269 11.504 1.00 92.44 181 GLU A CA 1
ATOM 1409 C C . GLU A 1 181 ? -23.541 10.549 10.642 1.00 92.44 181 GLU A C 1
ATOM 1411 O O . GLU A 1 181 ? -23.151 11.080 9.605 1.00 92.44 181 GLU A O 1
ATOM 1416 N N . ALA A 1 182 ? -23.026 9.394 11.080 1.00 96.50 182 ALA A N 1
ATOM 1417 C CA . ALA A 1 182 ? -21.981 8.670 10.364 1.00 96.50 182 ALA A CA 1
ATOM 1418 C C . ALA A 1 182 ? -22.565 7.838 9.212 1.00 96.50 182 ALA A C 1
ATOM 1420 O O . ALA A 1 182 ? -23.535 7.103 9.390 1.00 96.50 182 ALA A O 1
ATOM 1421 N N . ASP A 1 183 ? -21.918 7.893 8.048 1.00 97.31 183 ASP A N 1
ATOM 1422 C CA . ASP A 1 183 ? -22.261 7.073 6.877 1.00 97.31 183 ASP A CA 1
ATOM 1423 C C . ASP A 1 183 ? -21.424 5.783 6.823 1.00 97.31 183 ASP A C 1
ATOM 1425 O O . ASP A 1 183 ? -21.845 4.771 6.261 1.00 97.31 183 ASP A O 1
ATOM 1429 N N . LEU A 1 184 ? -20.232 5.820 7.422 1.00 97.69 184 LEU A N 1
ATOM 1430 C CA . LEU A 1 184 ? -19.276 4.719 7.476 1.00 97.69 184 LEU A CA 1
ATOM 1431 C C . LEU A 1 184 ? -18.490 4.780 8.788 1.00 97.69 184 LEU A C 1
ATOM 1433 O O . LEU A 1 184 ? -18.032 5.850 9.190 1.00 97.69 184 LEU A O 1
ATOM 1437 N N . VAL A 1 185 ? -18.292 3.637 9.435 1.00 97.88 185 VAL A N 1
ATOM 1438 C CA . VAL A 1 185 ? -17.445 3.504 10.625 1.00 97.88 185 VAL A CA 1
ATOM 1439 C C . VAL A 1 185 ? -16.292 2.560 10.332 1.00 97.88 185 VAL A C 1
ATOM 1441 O O . VAL A 1 185 ? -16.512 1.484 9.795 1.00 97.88 185 VAL A O 1
ATOM 1444 N N . PHE A 1 186 ? -15.080 2.933 10.736 1.00 97.56 186 PHE A N 1
ATOM 1445 C CA . PHE A 1 186 ? -13.931 2.038 10.818 1.00 97.56 186 PHE A CA 1
ATOM 1446 C C . PHE A 1 186 ? -13.617 1.720 12.276 1.00 97.56 186 PHE A C 1
ATOM 1448 O O . PHE A 1 186 ? -13.151 2.569 13.036 1.00 97.56 186 PHE A O 1
ATOM 1455 N N . GLU A 1 187 ? -13.848 0.480 12.670 1.00 96.38 187 GLU A N 1
ATOM 1456 C CA . GLU A 1 187 ? -13.416 -0.058 13.947 1.00 96.38 187 GLU A CA 1
ATOM 1457 C C . GLU A 1 187 ? -11.938 -0.473 13.855 1.00 96.38 187 GLU A C 1
ATOM 1459 O O . GLU A 1 187 ? -11.552 -1.298 13.027 1.00 96.38 187 GLU A O 1
ATOM 1464 N N . ALA A 1 188 ? -11.101 0.134 14.698 1.00 93.38 188 ALA A N 1
ATOM 1465 C CA . ALA A 1 188 ? -9.658 -0.082 14.767 1.00 93.38 188 ALA A CA 1
ATOM 1466 C C . ALA A 1 188 ? -9.170 -0.201 16.226 1.00 93.38 188 ALA A C 1
ATOM 1468 O O . ALA A 1 188 ? -8.094 0.299 16.580 1.00 93.38 188 ALA A O 1
ATOM 1469 N N . VAL A 1 189 ? -9.970 -0.848 17.079 1.00 91.69 189 VAL A N 1
ATOM 1470 C CA . VAL A 1 189 ? -9.608 -1.175 18.460 1.00 91.69 189 VAL A CA 1
ATOM 1471 C C . VAL A 1 189 ? -8.697 -2.403 18.516 1.00 91.69 189 VAL A C 1
ATOM 1473 O O . VAL A 1 189 ? -8.407 -3.051 17.507 1.00 91.69 189 VAL A O 1
ATOM 1476 N N . ILE A 1 190 ? -8.186 -2.692 19.714 1.00 84.19 190 ILE A N 1
ATOM 1477 C CA . ILE A 1 190 ? -7.311 -3.843 19.952 1.00 84.19 190 ILE A CA 1
ATOM 1478 C C . ILE A 1 190 ? -7.986 -5.156 19.559 1.00 84.19 190 ILE A C 1
ATOM 1480 O O . ILE A 1 190 ? -9.213 -5.274 19.579 1.00 84.19 190 ILE A O 1
ATOM 1484 N N . GLU A 1 191 ? -7.162 -6.146 19.222 1.00 80.44 191 GLU A N 1
ATOM 1485 C CA . GLU A 1 191 ? -7.662 -7.392 18.665 1.00 80.44 191 GLU A CA 1
ATOM 1486 C C . GLU A 1 191 ? -8.197 -8.334 19.755 1.00 80.44 191 GLU A C 1
ATOM 1488 O O . GLU A 1 191 ? -7.487 -9.193 20.275 1.00 80.44 191 GLU A O 1
ATOM 1493 N N . ASN A 1 192 ? -9.438 -8.089 20.177 1.00 84.94 192 ASN A N 1
ATOM 1494 C CA . ASN A 1 192 ? -10.119 -8.802 21.249 1.00 84.94 192 ASN A CA 1
ATOM 1495 C C . ASN A 1 192 ? -11.605 -8.982 20.906 1.00 84.94 192 ASN A C 1
ATOM 1497 O O . ASN A 1 192 ? -12.331 -7.997 20.777 1.00 84.94 192 ASN A O 1
ATOM 1501 N N . VAL A 1 193 ? -12.056 -10.239 20.823 1.00 83.94 193 VAL A N 1
ATOM 1502 C CA . VAL A 1 193 ? -13.434 -10.607 20.442 1.00 83.94 193 VAL A CA 1
ATOM 1503 C C . VAL A 1 193 ? -14.472 -9.903 21.322 1.00 83.94 193 VAL A C 1
ATOM 1505 O O . VAL A 1 193 ? -15.337 -9.205 20.805 1.00 83.94 193 VAL A O 1
ATOM 1508 N N . LYS A 1 194 ? -14.341 -10.004 22.654 1.00 90.56 194 LYS A N 1
ATOM 1509 C CA . LYS A 1 194 ? -15.312 -9.429 23.604 1.00 90.56 194 LYS A CA 1
ATOM 1510 C C . LYS A 1 194 ? -15.421 -7.914 23.463 1.00 90.56 194 LYS A C 1
ATOM 1512 O O . LYS A 1 194 ? -16.518 -7.367 23.493 1.00 90.56 194 LYS A O 1
ATOM 1517 N N . LEU A 1 195 ? -14.285 -7.231 23.308 1.00 90.88 195 LEU A N 1
ATOM 1518 C CA . LEU A 1 195 ? -14.278 -5.786 23.107 1.00 90.88 195 LEU A CA 1
ATOM 1519 C C . LEU A 1 195 ? -14.931 -5.411 21.775 1.00 90.88 195 LEU A C 1
ATOM 1521 O O . LEU A 1 195 ? -15.698 -4.454 21.730 1.00 90.88 195 LEU A O 1
ATOM 1525 N N . LYS A 1 196 ? -14.649 -6.146 20.694 1.00 90.69 196 LYS A N 1
ATOM 1526 C CA . LYS A 1 196 ? -15.271 -5.879 19.395 1.00 90.69 196 LYS A CA 1
ATOM 1527 C C . LYS A 1 196 ? -16.776 -6.103 19.437 1.00 90.69 196 LYS A C 1
ATOM 1529 O O . LYS A 1 196 ? -17.490 -5.237 18.955 1.00 90.69 196 LYS A O 1
ATOM 1534 N N . HIS A 1 197 ? -17.261 -7.158 20.089 1.00 92.75 197 HIS A N 1
ATOM 1535 C CA . HIS A 1 197 ? -18.699 -7.351 20.319 1.00 92.75 197 HIS A CA 1
ATOM 1536 C C . HIS A 1 197 ? -19.330 -6.157 21.030 1.00 92.75 197 HIS A C 1
ATOM 1538 O O . HIS A 1 197 ? -20.330 -5.621 20.564 1.00 92.75 197 HIS A O 1
ATOM 1544 N N . GLN A 1 198 ? -18.706 -5.672 22.108 1.00 93.06 198 GLN A N 1
ATOM 1545 C CA . GLN A 1 198 ? -19.180 -4.479 22.816 1.00 93.06 198 GLN A CA 1
ATOM 1546 C C . GLN A 1 198 ? -19.192 -3.242 21.913 1.00 93.06 198 GLN A C 1
ATOM 1548 O O . GLN A 1 198 ? -20.158 -2.485 21.916 1.00 93.06 198 GLN A O 1
ATOM 1553 N N . VAL A 1 199 ? -18.135 -3.032 21.124 1.00 95.25 199 VAL A N 1
ATOM 1554 C CA . VAL A 1 199 ? -18.065 -1.908 20.184 1.00 95.25 199 VAL A CA 1
ATOM 1555 C C . VAL A 1 199 ? -19.161 -2.023 19.129 1.00 95.25 199 VAL A C 1
ATOM 1557 O O . VAL A 1 199 ? -19.880 -1.055 18.928 1.00 95.25 199 VAL A O 1
ATOM 1560 N N . PHE A 1 200 ? -19.332 -3.178 18.490 1.00 95.69 200 PHE A N 1
ATOM 1561 C CA . PHE A 1 200 ? -20.333 -3.370 17.442 1.00 95.69 200 PHE A CA 1
ATOM 1562 C C . PHE A 1 200 ? -21.771 -3.273 17.969 1.00 95.69 200 PHE A C 1
ATOM 1564 O O . PHE A 1 200 ? -22.603 -2.673 17.295 1.00 95.69 200 PHE A O 1
ATOM 1571 N N . ALA A 1 201 ? -22.044 -3.720 19.197 1.00 94.06 201 ALA A N 1
ATOM 1572 C CA . ALA A 1 201 ? -23.330 -3.493 19.857 1.00 94.06 201 ALA A CA 1
ATOM 1573 C C . ALA A 1 201 ? -23.602 -1.995 20.106 1.00 94.06 201 ALA A C 1
ATOM 1575 O O . ALA A 1 201 ? -24.709 -1.504 19.890 1.00 94.06 201 ALA A O 1
ATOM 1576 N N . GLU A 1 202 ? -22.588 -1.232 20.525 1.00 95.56 202 GLU A N 1
ATOM 1577 C CA . GLU A 1 202 ? -22.713 0.223 20.677 1.00 95.56 202 GLU A CA 1
ATOM 1578 C C . GLU A 1 202 ? -22.881 0.934 19.327 1.00 95.56 202 GLU A C 1
ATOM 1580 O O . GLU A 1 202 ? -23.677 1.870 19.218 1.00 95.56 202 GLU A O 1
ATOM 1585 N N . LEU A 1 203 ? -22.177 0.476 18.287 1.00 96.25 203 LEU A N 1
ATOM 1586 C CA . LEU A 1 203 ? -22.316 0.992 16.927 1.00 96.25 203 LEU A CA 1
ATOM 1587 C C . LEU A 1 203 ? -23.710 0.724 16.364 1.00 96.25 203 LEU A C 1
ATOM 1589 O O . LEU A 1 203 ? -24.294 1.629 15.775 1.00 96.25 203 LEU A O 1
ATOM 1593 N N . GLU A 1 204 ? -24.268 -0.467 16.579 1.00 95.31 204 GLU A N 1
ATOM 1594 C CA . GLU A 1 204 ? -25.637 -0.799 16.184 1.00 95.31 204 GLU A CA 1
ATOM 1595 C C . GLU A 1 204 ? -26.653 0.160 16.814 1.00 95.31 204 GLU A C 1
ATOM 1597 O O . GLU A 1 204 ? -27.522 0.674 16.113 1.00 95.31 204 GLU A O 1
ATOM 1602 N N . ARG A 1 205 ? -26.499 0.466 18.109 1.00 95.19 205 ARG A N 1
ATOM 1603 C CA . ARG A 1 205 ? -27.399 1.367 18.849 1.00 95.19 205 ARG A CA 1
ATOM 1604 C C . ARG A 1 205 ? -27.312 2.828 18.407 1.00 95.19 205 ARG A C 1
ATOM 1606 O O . ARG A 1 205 ? -28.322 3.529 18.434 1.00 95.19 205 ARG A O 1
ATOM 1613 N N . HIS A 1 206 ? -26.118 3.310 18.062 1.00 96.50 206 HIS A N 1
ATOM 1614 C CA . HIS A 1 206 ? -25.872 4.741 17.846 1.00 96.50 206 HIS A CA 1
ATOM 1615 C C . HIS A 1 206 ? -25.767 5.152 16.375 1.00 96.50 206 HIS A C 1
ATOM 1617 O O . HIS A 1 206 ? -25.970 6.329 16.068 1.00 96.50 206 HIS A O 1
ATOM 1623 N N . CYS A 1 207 ? -25.447 4.224 15.470 1.00 96.88 207 CYS A N 1
ATOM 1624 C CA . CYS A 1 207 ? -25.320 4.517 14.045 1.00 96.88 207 CYS A CA 1
ATOM 1625 C C . CYS A 1 207 ? -26.669 4.371 13.332 1.00 96.88 207 CYS A C 1
ATOM 1627 O O . CYS A 1 207 ? -27.404 3.416 13.593 1.00 96.88 207 CYS A O 1
ATOM 1629 N N . PRO A 1 208 ? -26.983 5.249 12.366 1.00 95.38 208 PRO A N 1
ATOM 1630 C CA . PRO A 1 208 ? -28.215 5.139 11.595 1.00 95.38 208 PRO A CA 1
ATOM 1631 C C . PRO A 1 208 ? -28.209 3.854 10.747 1.00 95.38 208 PRO A C 1
ATOM 1633 O O . PRO A 1 208 ? -27.126 3.393 10.386 1.00 95.38 208 PRO A O 1
ATOM 1636 N N . PRO A 1 209 ? -29.368 3.276 10.374 1.00 94.00 209 PRO A N 1
ATOM 1637 C CA . PRO A 1 209 ? -29.443 1.990 9.664 1.00 94.00 209 PRO A CA 1
ATOM 1638 C C . PRO A 1 209 ? -28.654 1.930 8.346 1.00 94.00 209 PRO A C 1
ATOM 1640 O O . PRO A 1 209 ? -28.157 0.876 7.962 1.00 94.00 209 PRO A O 1
ATOM 1643 N N . HIS A 1 210 ? -28.484 3.065 7.657 1.00 93.25 210 HIS A N 1
ATOM 1644 C CA . HIS A 1 210 ? -27.724 3.133 6.403 1.00 93.25 210 HIS A CA 1
ATOM 1645 C C . HIS A 1 210 ? -26.201 3.105 6.588 1.00 93.25 210 HIS A C 1
ATOM 1647 O O . HIS A 1 210 ? -25.483 2.936 5.599 1.00 93.25 21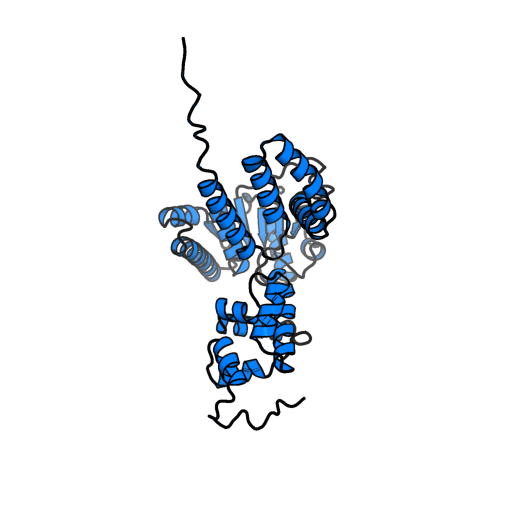0 HIS A O 1
ATOM 1653 N N . CYS A 1 211 ? -25.713 3.291 7.816 1.00 96.25 211 CYS A N 1
ATOM 1654 C CA . CYS A 1 211 ? 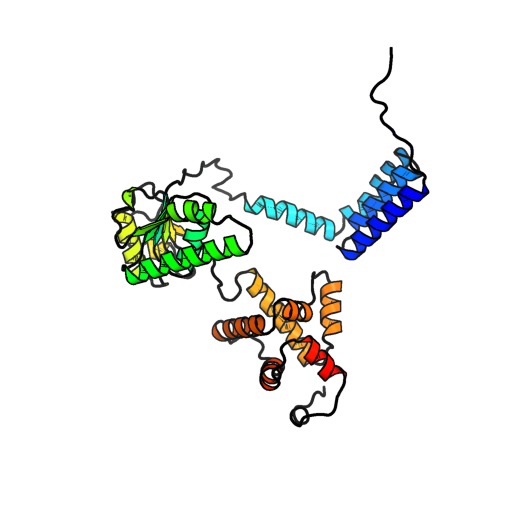-24.292 3.338 8.130 1.00 96.25 211 CYS A CA 1
ATOM 1655 C C . CYS A 1 211 ? -23.635 1.970 7.920 1.00 96.25 211 CYS A C 1
ATOM 1657 O O . CYS A 1 211 ? -24.146 0.965 8.414 1.00 96.25 211 CYS A O 1
ATOM 1659 N N . ILE A 1 212 ? -22.506 1.934 7.213 1.00 96.69 212 ILE A N 1
ATOM 1660 C CA . ILE A 1 212 ? -21.697 0.718 7.051 1.00 96.69 212 ILE A CA 1
ATOM 1661 C C . ILE A 1 212 ? -20.738 0.597 8.239 1.00 96.69 212 ILE A C 1
ATOM 1663 O O . ILE A 1 212 ? -20.064 1.564 8.598 1.00 96.69 212 ILE A O 1
ATOM 1667 N N . LEU A 1 213 ? -20.648 -0.592 8.833 1.00 96.62 213 LEU A N 1
ATOM 1668 C CA . LEU A 1 213 ? -19.798 -0.875 9.987 1.00 96.62 213 LEU A CA 1
ATOM 1669 C C . LEU A 1 213 ? -18.604 -1.722 9.546 1.00 96.62 213 LEU A C 1
ATOM 1671 O O . LEU A 1 213 ? -18.688 -2.939 9.413 1.00 96.62 213 LEU A O 1
ATOM 1675 N N . ALA A 1 214 ? -17.476 -1.077 9.292 1.00 95.75 214 ALA A N 1
ATOM 1676 C CA . ALA A 1 214 ? -16.284 -1.751 8.818 1.00 95.75 214 ALA A CA 1
ATOM 1677 C C . ALA A 1 214 ? -15.317 -2.059 9.967 1.00 95.75 214 ALA A C 1
ATOM 1679 O O . ALA A 1 214 ? -15.007 -1.185 10.772 1.00 95.75 214 ALA A O 1
ATOM 1680 N N . THR A 1 215 ? -14.788 -3.279 10.028 1.00 92.06 215 THR A N 1
ATOM 1681 C CA . THR A 1 215 ? -13.738 -3.658 10.987 1.00 92.06 215 THR A CA 1
ATOM 1682 C C . THR A 1 215 ? -12.381 -3.789 10.306 1.00 92.06 215 THR A C 1
ATOM 1684 O O . THR A 1 215 ? -12.257 -4.343 9.214 1.00 92.06 215 THR A O 1
ATOM 1687 N N . ASN A 1 216 ? -11.345 -3.301 10.985 1.00 87.44 216 ASN A N 1
ATOM 1688 C CA . ASN A 1 216 ? -9.947 -3.501 10.624 1.00 87.44 216 ASN A CA 1
ATOM 1689 C C . ASN A 1 216 ? -9.340 -4.779 11.245 1.00 87.44 216 ASN A C 1
ATOM 1691 O O . ASN A 1 216 ? -8.115 -4.901 11.325 1.00 87.44 216 ASN A O 1
ATOM 1695 N N . THR A 1 217 ? -10.159 -5.708 11.760 1.00 79.00 217 THR A N 1
ATOM 1696 C CA . THR A 1 217 ? -9.682 -7.023 12.234 1.00 79.00 217 THR A CA 1
ATOM 1697 C C . THR A 1 217 ? -8.865 -7.719 11.154 1.00 79.00 217 THR A C 1
ATOM 1699 O O . THR A 1 217 ? -9.028 -7.423 9.990 1.00 79.00 217 THR A O 1
ATOM 1702 N N . TRP A 1 218 ? -7.978 -8.638 11.494 1.00 70.38 218 TRP A N 1
ATOM 1703 C CA . TRP A 1 218 ? -7.179 -9.419 10.530 1.00 70.38 218 TRP A CA 1
ATOM 1704 C C . TRP A 1 218 ? -7.193 -10.925 10.812 1.00 70.38 218 TRP A C 1
ATOM 1706 O O . TRP A 1 218 ? -6.653 -11.709 10.035 1.00 70.38 218 TRP A O 1
ATOM 1716 N N . THR A 1 219 ? -7.771 -11.313 11.947 1.00 56.12 219 THR A N 1
ATOM 1717 C CA . THR A 1 219 ? -7.709 -12.666 12.510 1.00 56.12 219 THR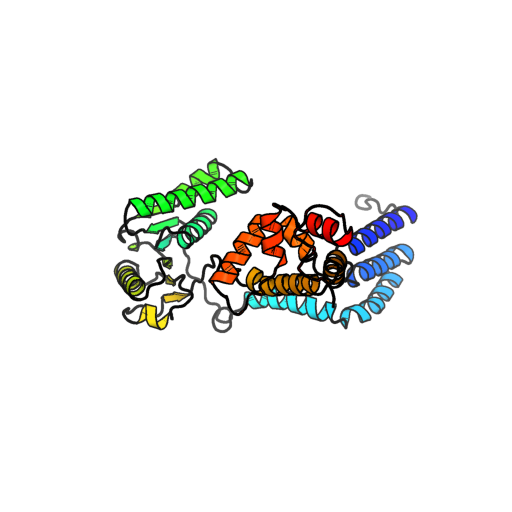 A CA 1
ATOM 1718 C C . THR A 1 219 ? -9.050 -13.127 13.058 1.00 56.12 219 THR A C 1
ATOM 1720 O O . THR A 1 219 ? -9.185 -14.310 13.350 1.00 56.12 219 THR A O 1
ATOM 1723 N N . ILE A 1 220 ? -10.013 -12.221 13.252 1.00 69.25 220 ILE A N 1
ATOM 1724 C CA . ILE A 1 220 ? -11.343 -12.566 13.747 1.00 69.25 220 ILE A CA 1
ATOM 1725 C C . ILE A 1 220 ? -12.295 -12.637 12.560 1.00 69.25 220 ILE A C 1
ATOM 1727 O O . ILE A 1 220 ? -12.290 -11.762 11.694 1.00 69.25 220 ILE A O 1
ATOM 1731 N N . ASP A 1 221 ? -13.099 -13.693 12.545 1.00 72.31 221 ASP A N 1
ATOM 1732 C CA . ASP A 1 221 ? -14.167 -13.881 11.574 1.00 72.31 221 ASP A CA 1
ATOM 1733 C C . ASP A 1 221 ? -15.227 -12.769 11.693 1.00 72.31 221 ASP A C 1
ATOM 1735 O O . ASP A 1 221 ? -15.611 -12.370 12.797 1.00 72.31 221 ASP A O 1
ATOM 1739 N N . LEU A 1 222 ? -15.710 -12.270 10.555 1.00 82.12 222 LEU A N 1
ATOM 1740 C CA . LEU A 1 222 ? -16.775 -11.270 10.510 1.00 82.12 222 LEU A CA 1
ATOM 1741 C C . LEU A 1 222 ? -18.095 -11.832 11.044 1.00 82.12 222 LEU A C 1
ATOM 1743 O O . LEU A 1 222 ? -18.822 -11.102 11.717 1.00 82.12 222 LEU A O 1
ATOM 1747 N N . GLU A 1 223 ? -18.375 -13.118 10.808 1.00 84.81 223 GLU A N 1
ATOM 1748 C CA . GLU A 1 223 ? -19.557 -13.791 11.359 1.00 84.81 223 GLU A CA 1
ATOM 1749 C C . GLU A 1 223 ? -19.507 -13.791 12.886 1.00 84.81 223 GLU A C 1
ATOM 1751 O O . GLU A 1 223 ? -20.490 -13.463 13.550 1.00 84.81 223 GLU A O 1
ATOM 1756 N N . LEU A 1 224 ? -18.323 -14.060 13.447 1.00 81.06 224 LEU A N 1
ATOM 1757 C CA . LEU A 1 224 ? -18.113 -14.009 14.886 1.00 81.06 224 LEU A CA 1
ATOM 1758 C C . LEU A 1 224 ? -18.310 -12.586 15.415 1.00 81.06 224 LEU A C 1
ATOM 1760 O O . LEU A 1 224 ? -18.973 -12.424 16.428 1.00 81.06 224 LEU A O 1
ATOM 1764 N N . ILE A 1 225 ? -17.792 -11.550 14.746 1.00 84.75 225 ILE A N 1
ATOM 1765 C CA . ILE A 1 225 ? -17.982 -10.146 15.166 1.00 84.75 225 ILE A CA 1
ATOM 1766 C C . ILE A 1 225 ? -19.461 -9.745 15.151 1.00 84.75 225 ILE A C 1
ATOM 1768 O O . ILE A 1 225 ? -19.911 -9.034 16.050 1.00 84.75 225 ILE A O 1
ATOM 1772 N N . GLY A 1 226 ? -20.204 -10.192 14.140 1.00 86.06 226 GLY A N 1
ATOM 1773 C CA . GLY A 1 226 ? -21.612 -9.863 13.962 1.00 86.06 226 GLY A CA 1
ATOM 1774 C C . GLY A 1 226 ? -22.585 -10.721 14.772 1.00 86.06 226 GLY A C 1
ATOM 1775 O O . GLY A 1 226 ? -23.766 -10.377 14.809 1.00 86.06 226 GLY A O 1
ATOM 1776 N N . GLN A 1 227 ? -22.125 -11.801 15.414 1.00 87.00 227 GLN A N 1
ATOM 1777 C CA . GLN A 1 227 ? -22.964 -12.845 16.022 1.00 87.00 227 GLN A CA 1
ATOM 1778 C C . GLN A 1 227 ? -24.065 -12.308 16.953 1.00 87.00 227 GLN A C 1
ATOM 1780 O O . GLN A 1 227 ? -25.193 -12.788 16.891 1.00 87.00 227 GLN A O 1
ATOM 1785 N N . ASP A 1 228 ? -23.758 -11.285 17.753 1.00 84.44 228 ASP A N 1
ATOM 1786 C CA . ASP A 1 228 ? -24.678 -10.705 18.743 1.00 84.44 228 ASP A CA 1
ATOM 1787 C C . ASP A 1 228 ? -25.333 -9.390 18.271 1.00 84.44 228 ASP A C 1
ATOM 1789 O O . ASP A 1 228 ? -25.830 -8.607 19.082 1.00 84.44 228 ASP A O 1
ATOM 1793 N N . THR A 1 229 ? -25.317 -9.117 16.963 1.00 88.12 229 THR A N 1
ATOM 1794 C CA . THR A 1 229 ? -25.902 -7.908 16.357 1.00 88.12 229 THR A CA 1
ATOM 1795 C C . THR A 1 229 ? -27.020 -8.271 15.385 1.00 88.12 229 THR A C 1
ATOM 1797 O O . THR A 1 229 ? -26.948 -9.300 14.716 1.00 88.12 229 THR A O 1
ATOM 1800 N N . ASN A 1 230 ? -28.021 -7.402 15.225 1.00 90.19 230 ASN A N 1
ATOM 1801 C CA . ASN A 1 230 ? -29.081 -7.584 14.220 1.00 90.19 230 ASN A CA 1
ATOM 1802 C C . ASN A 1 230 ? -28.754 -6.899 12.886 1.00 90.19 230 ASN A C 1
ATOM 1804 O O . ASN A 1 230 ? -29.646 -6.713 12.063 1.00 90.19 230 ASN A O 1
ATOM 1808 N N . CYS A 1 231 ? -27.503 -6.468 12.694 1.00 88.44 231 CYS A N 1
ATOM 1809 C CA . CYS A 1 231 ? -27.084 -5.672 11.542 1.00 88.44 231 CYS A CA 1
ATOM 1810 C C . CYS A 1 231 ? -25.868 -6.269 10.812 1.00 88.44 231 CYS A C 1
ATOM 1812 O O . CYS A 1 231 ? -24.995 -5.555 10.316 1.00 88.44 231 CYS A O 1
ATOM 1814 N N . GLN A 1 232 ? -25.793 -7.601 10.765 1.00 89.06 232 GLN A N 1
ATOM 1815 C CA . GLN A 1 232 ? -24.706 -8.349 10.124 1.00 89.06 232 GLN A CA 1
ATOM 1816 C C . GLN A 1 232 ? -24.542 -7.989 8.640 1.00 89.06 232 GLN A C 1
ATOM 1818 O O . GLN A 1 232 ? -23.425 -7.915 8.139 1.00 89.06 232 GLN A O 1
ATOM 1823 N N . GLU A 1 233 ? -25.636 -7.666 7.948 1.00 89.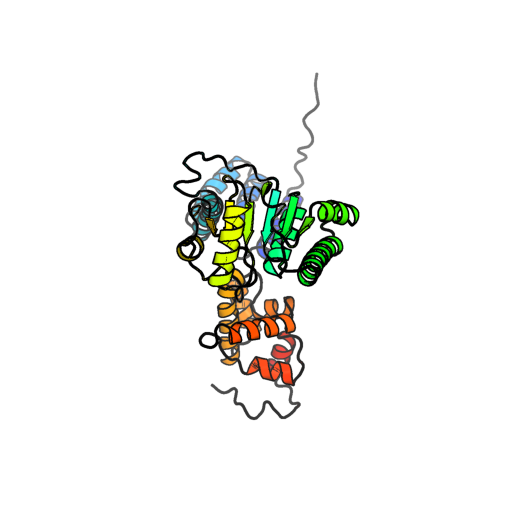69 233 GLU A N 1
ATOM 1824 C CA . GLU A 1 233 ? -25.678 -7.311 6.526 1.00 89.69 233 GLU A CA 1
ATOM 1825 C C . GLU A 1 233 ? -24.933 -6.016 6.173 1.00 89.69 233 GLU A C 1
ATOM 1827 O O . GLU A 1 233 ? -24.638 -5.759 5.005 1.00 89.69 233 GLU A O 1
ATOM 1832 N N . ARG A 1 234 ? -24.633 -5.184 7.175 1.00 92.75 234 ARG A N 1
ATOM 1833 C CA . ARG A 1 234 ? -23.875 -3.935 7.019 1.00 92.75 234 ARG A CA 1
ATOM 1834 C C . ARG A 1 234 ? -22.507 -3.979 7.698 1.00 92.75 234 ARG A C 1
ATOM 1836 O O . ARG A 1 234 ? -21.831 -2.947 7.731 1.00 92.75 234 ARG A O 1
ATOM 1843 N N . ILE A 1 235 ? -22.095 -5.141 8.214 1.00 93.38 235 ILE A N 1
ATOM 1844 C CA . ILE A 1 235 ? -20.750 -5.371 8.746 1.00 93.38 235 ILE A CA 1
ATOM 1845 C C . ILE A 1 235 ? -19.838 -5.841 7.614 1.00 93.38 235 ILE A C 1
ATOM 1847 O O . ILE A 1 235 ? -20.147 -6.791 6.902 1.00 93.38 235 ILE A O 1
ATOM 1851 N N . VAL A 1 236 ? -18.696 -5.175 7.443 1.00 91.69 236 VAL A N 1
ATOM 1852 C CA . VAL A 1 236 ? -17.725 -5.515 6.392 1.00 91.69 236 VAL A CA 1
ATOM 1853 C C . VAL A 1 236 ? -16.297 -5.549 6.926 1.00 91.69 236 VAL A C 1
ATOM 1855 O O . VAL A 1 236 ? -15.936 -4.831 7.859 1.00 91.69 236 VAL A O 1
ATOM 1858 N N . GLY A 1 237 ? -15.447 -6.355 6.298 1.00 88.12 237 GLY A N 1
ATOM 1859 C CA . GLY A 1 237 ? -14.005 -6.293 6.510 1.00 88.12 237 GLY A CA 1
ATOM 1860 C C . GLY A 1 237 ? -13.406 -5.132 5.720 1.00 88.12 237 GLY A C 1
ATOM 1861 O O . GLY A 1 237 ? -13.491 -5.103 4.494 1.00 88.12 237 GLY A O 1
ATOM 1862 N N . ALA A 1 238 ? -12.773 -4.182 6.403 1.00 86.56 238 ALA A N 1
ATOM 1863 C CA . ALA A 1 238 ? -11.950 -3.156 5.774 1.00 86.56 238 ALA A CA 1
ATOM 1864 C C . ALA A 1 238 ? -10.550 -3.215 6.371 1.00 86.56 238 ALA A C 1
ATOM 1866 O O . ALA A 1 238 ? -10.190 -2.466 7.276 1.00 86.56 238 ALA A O 1
ATOM 1867 N N . HIS A 1 239 ? -9.772 -4.155 5.848 1.00 77.88 239 HIS A N 1
ATOM 1868 C CA . HIS A 1 239 ? -8.415 -4.438 6.286 1.00 77.88 239 HIS A CA 1
ATOM 1869 C C . HIS A 1 239 ? -7.457 -3.330 5.823 1.00 77.88 239 HIS A C 1
ATOM 1871 O O . HIS A 1 239 ? -6.786 -3.430 4.795 1.00 77.88 239 HIS A O 1
ATOM 1877 N N . PHE A 1 240 ? -7.374 -2.255 6.601 1.00 70.38 240 PHE A N 1
ATOM 1878 C CA . PHE A 1 240 ? -6.268 -1.314 6.548 1.00 70.38 240 PHE A CA 1
ATOM 1879 C C . PHE A 1 240 ? -5.042 -1.970 7.155 1.00 70.38 240 PHE A C 1
ATOM 1881 O O . PHE A 1 240 ? -4.837 -2.076 8.367 1.00 70.38 240 PHE A O 1
ATOM 1888 N N . PHE A 1 241 ? -4.159 -2.378 6.265 1.00 55.28 241 PHE A N 1
ATOM 1889 C CA . PHE A 1 241 ? -2.850 -2.833 6.657 1.00 55.28 241 PHE A CA 1
ATOM 1890 C C . PHE A 1 241 ? -2.086 -1.687 7.356 1.00 55.28 241 PHE A C 1
ATOM 1892 O O . PHE A 1 241 ? -1.643 -0.742 6.704 1.00 55.28 241 PHE A O 1
ATOM 1899 N N . LYS A 1 242 ? -1.807 -1.801 8.662 1.00 52.91 242 LYS A N 1
ATOM 1900 C CA . LYS A 1 242 ? -0.421 -1.548 9.113 1.00 52.91 242 LYS A CA 1
ATOM 1901 C C . LYS A 1 242 ? 0.349 -2.839 9.011 1.00 52.91 242 LYS A C 1
ATOM 1903 O O . LYS A 1 242 ? -0.246 -3.902 8.905 1.00 52.91 242 LYS A O 1
ATOM 1908 N N . ASN A 1 243 ? 1.666 -2.686 9.026 1.00 42.31 243 ASN A N 1
ATOM 1909 C CA . ASN A 1 243 ? 2.664 -3.736 8.960 1.00 42.31 243 ASN A CA 1
ATOM 1910 C C . ASN A 1 243 ? 2.194 -4.989 9.744 1.00 42.31 243 ASN A C 1
ATOM 1912 O O . ASN A 1 243 ? 2.531 -5.123 10.918 1.00 42.31 243 ASN A O 1
ATOM 1916 N N . CYS A 1 244 ? 1.460 -5.937 9.132 1.00 47.25 244 CYS A N 1
ATOM 1917 C CA . CYS A 1 244 ? 1.740 -7.337 9.438 1.00 47.25 244 CYS A CA 1
ATOM 1918 C C . CYS A 1 244 ? 3.212 -7.510 9.083 1.00 47.25 244 CYS A C 1
ATOM 1920 O O . CYS A 1 244 ? 3.696 -6.751 8.240 1.00 47.25 244 CYS A O 1
ATOM 1922 N N . THR A 1 245 ? 3.962 -8.362 9.777 1.00 49.12 245 THR A N 1
ATOM 1923 C CA . THR A 1 245 ? 5.421 -8.341 9.635 1.00 49.12 245 THR A CA 1
ATOM 1924 C C . THR A 1 245 ? 5.807 -8.515 8.161 1.00 49.12 245 THR A C 1
ATOM 1926 O O . THR A 1 245 ? 5.624 -9.571 7.561 1.00 49.12 245 THR A O 1
ATOM 1929 N N . GLY A 1 246 ? 6.183 -7.365 7.593 1.00 50.88 246 GLY A N 1
ATOM 1930 C CA . GLY A 1 246 ? 6.322 -7.020 6.186 1.00 50.88 246 GLY A CA 1
ATOM 1931 C C . GLY A 1 246 ? 5.164 -7.061 5.171 1.00 50.88 246 GLY A C 1
ATOM 1932 O O . GLY A 1 246 ? 5.453 -7.073 3.982 1.00 50.88 246 GLY A O 1
ATOM 1933 N N . PHE A 1 247 ? 3.886 -6.956 5.521 1.00 66.94 247 PHE A N 1
ATOM 1934 C CA . PHE A 1 247 ? 2.789 -6.822 4.537 1.00 66.94 247 PHE A CA 1
ATOM 1935 C C . PHE A 1 247 ? 2.723 -7.973 3.526 1.00 66.94 247 PHE A C 1
ATOM 1937 O O . PHE A 1 247 ? 3.146 -9.077 3.828 1.00 66.94 247 PHE A O 1
ATOM 1944 N N . ALA A 1 248 ? 2.176 -7.746 2.330 1.00 63.34 248 ALA A N 1
ATOM 1945 C CA . ALA A 1 248 ? 2.390 -8.642 1.199 1.00 63.34 248 ALA A CA 1
ATOM 1946 C C . ALA A 1 248 ? 3.805 -8.450 0.631 1.00 63.34 248 ALA A C 1
ATOM 1948 O O . ALA A 1 248 ? 4.556 -9.410 0.502 1.00 63.34 248 ALA A O 1
ATOM 1949 N N . VAL A 1 249 ? 4.194 -7.200 0.352 1.00 63.50 249 VAL A N 1
ATOM 1950 C CA . VAL A 1 249 ? 5.447 -6.884 -0.354 1.00 63.50 249 VAL A CA 1
ATOM 1951 C C . VAL A 1 249 ? 6.673 -7.316 0.441 1.00 63.50 249 VAL A C 1
ATOM 1953 O O . VAL A 1 249 ? 7.396 -8.200 -0.007 1.00 63.50 249 VAL A O 1
ATOM 1956 N N . ASN A 1 250 ? 6.903 -6.765 1.635 1.00 68.81 250 ASN A N 1
ATOM 1957 C CA . ASN A 1 250 ? 8.096 -7.121 2.402 1.00 68.81 250 ASN A CA 1
ATOM 1958 C C . ASN A 1 250 ? 8.046 -8.582 2.892 1.00 68.81 250 ASN A C 1
ATOM 1960 O O . ASN A 1 250 ? 9.111 -9.134 3.122 1.00 68.81 250 ASN A O 1
ATOM 1964 N N . ARG A 1 251 ? 6.876 -9.227 3.038 1.00 74.25 251 ARG A N 1
ATOM 1965 C CA . ARG A 1 251 ? 6.739 -10.644 3.444 1.00 74.25 251 ARG A CA 1
ATOM 1966 C C . ARG A 1 251 ? 7.070 -11.602 2.320 1.00 74.25 251 ARG A C 1
ATOM 1968 O O . ARG A 1 251 ? 7.669 -12.635 2.591 1.00 74.25 251 ARG A O 1
ATOM 1975 N N . MET A 1 252 ? 6.723 -11.257 1.082 1.00 77.56 252 MET A N 1
ATOM 1976 C CA . MET A 1 252 ? 7.222 -11.961 -0.101 1.00 77.56 252 MET A CA 1
ATOM 1977 C C . MET A 1 252 ? 8.714 -11.681 -0.314 1.00 77.56 252 MET A C 1
ATOM 1979 O O . MET A 1 252 ? 9.459 -12.568 -0.715 1.00 77.56 252 MET A O 1
ATOM 1983 N N . PHE A 1 253 ? 9.165 -10.467 0.004 1.00 79.94 253 PHE A N 1
ATOM 1984 C CA . PHE A 1 253 ? 10.544 -10.038 -0.214 1.00 79.94 253 PHE A CA 1
ATOM 1985 C C . PHE A 1 253 ? 11.530 -10.519 0.864 1.00 79.94 253 PHE A C 1
ATOM 1987 O O . PHE A 1 253 ? 12.716 -10.693 0.602 1.00 79.94 253 PHE A O 1
ATOM 1994 N N . PHE A 1 254 ? 11.073 -10.756 2.091 1.00 82.38 254 PHE A N 1
ATOM 1995 C CA . PHE A 1 254 ? 11.947 -11.139 3.198 1.00 82.38 254 PHE A CA 1
ATOM 1996 C C . PHE A 1 254 ? 12.637 -12.497 2.973 1.00 82.38 254 PHE A C 1
ATOM 1998 O O . PHE A 1 254 ? 13.853 -12.558 3.150 1.00 82.38 254 PHE A O 1
ATOM 2005 N N . PRO A 1 255 ? 11.950 -13.563 2.510 1.00 86.44 255 PRO A N 1
ATOM 2006 C CA . PRO A 1 255 ? 12.610 -14.798 2.088 1.00 86.44 255 PRO A CA 1
ATOM 2007 C C . PRO A 1 255 ? 13.665 -14.583 0.996 1.00 86.44 255 PRO A C 1
ATOM 2009 O O . PRO A 1 255 ? 14.717 -15.207 1.053 1.00 86.44 255 PRO A O 1
ATOM 2012 N N . TYR A 1 256 ? 13.428 -13.672 0.046 1.00 87.88 256 TYR A N 1
ATOM 2013 C CA . TYR A 1 256 ? 14.399 -13.344 -1.005 1.00 87.88 256 TYR A CA 1
ATOM 2014 C C . TYR A 1 256 ? 15.718 -12.803 -0.421 1.00 87.88 256 TYR A C 1
ATOM 2016 O O . TYR A 1 256 ? 16.790 -13.291 -0.774 1.00 87.88 256 TYR A O 1
ATOM 2024 N N . ILE A 1 257 ? 15.654 -11.884 0.552 1.00 84.25 257 ILE A N 1
ATOM 2025 C CA . ILE A 1 257 ? 16.852 -11.388 1.259 1.00 84.25 257 ILE A CA 1
ATOM 2026 C C . ILE A 1 257 ? 17.527 -12.491 2.087 1.00 84.25 257 ILE A C 1
ATOM 2028 O O . ILE A 1 257 ? 18.754 -12.572 2.127 1.00 84.25 257 ILE A O 1
ATOM 2032 N N . GLN A 1 258 ? 16.751 -13.370 2.727 1.00 86.50 258 GLN A N 1
ATOM 2033 C CA . GLN A 1 258 ? 17.316 -14.485 3.492 1.00 86.50 258 GLN A CA 1
ATOM 2034 C C . GLN A 1 258 ? 18.105 -15.461 2.615 1.00 86.50 258 GLN A C 1
ATOM 2036 O O . GLN A 1 258 ? 19.162 -15.922 3.036 1.00 86.50 258 GLN A O 1
ATOM 2041 N N . GLN A 1 259 ? 17.628 -15.751 1.401 1.00 89.75 259 GLN A N 1
ATOM 2042 C CA . GLN A 1 259 ? 18.354 -16.617 0.471 1.00 89.75 259 GLN A CA 1
ATOM 2043 C C . GLN A 1 259 ? 19.656 -15.970 -0.011 1.00 89.75 259 GLN A C 1
ATOM 2045 O O . GLN A 1 259 ? 20.674 -16.649 -0.096 1.00 89.75 259 GLN A O 1
ATOM 2050 N N . ALA A 1 260 ? 19.676 -14.652 -0.232 1.00 88.75 260 ALA A N 1
ATOM 2051 C CA . ALA A 1 260 ? 20.919 -13.941 -0.533 1.00 88.75 260 ALA A CA 1
ATOM 2052 C C . ALA A 1 260 ? 21.942 -14.070 0.615 1.00 88.75 260 ALA A C 1
ATOM 2054 O O . ALA A 1 260 ? 23.105 -14.392 0.376 1.00 88.75 260 ALA A O 1
ATOM 2055 N N . LEU A 1 261 ? 21.503 -13.904 1.870 1.00 84.56 261 LEU A N 1
ATOM 2056 C CA . LEU A 1 261 ? 22.349 -14.112 3.055 1.00 84.56 261 LEU A CA 1
ATOM 2057 C C . LEU A 1 261 ? 22.810 -15.569 3.210 1.00 84.56 261 LEU A C 1
ATOM 2059 O O . LEU A 1 261 ? 23.932 -15.813 3.649 1.00 84.56 261 LEU A O 1
ATOM 2063 N N . PHE A 1 262 ? 21.960 -16.534 2.862 1.00 86.94 262 PHE A N 1
ATOM 2064 C CA . PHE A 1 262 ? 22.309 -17.953 2.848 1.00 86.94 262 PHE A CA 1
ATOM 2065 C C . PHE A 1 262 ? 23.417 -18.246 1.829 1.00 86.94 262 PHE A C 1
ATOM 2067 O O . PHE A 1 262 ? 24.402 -18.888 2.184 1.00 86.94 262 PHE A O 1
ATOM 2074 N N . LEU A 1 263 ? 23.305 -17.727 0.603 1.00 88.50 263 LEU A N 1
ATOM 2075 C CA . LEU A 1 263 ? 24.329 -17.878 -0.436 1.00 88.50 263 LEU A CA 1
ATOM 2076 C C . LEU A 1 263 ? 25.663 -17.247 -0.021 1.00 88.50 263 LEU A C 1
ATOM 2078 O O . LEU A 1 263 ? 26.709 -17.872 -0.174 1.00 88.50 263 LEU A O 1
ATOM 2082 N N . LEU A 1 264 ? 25.622 -16.049 0.567 1.00 84.81 264 LEU A N 1
ATOM 2083 C CA . LEU A 1 264 ? 26.815 -15.391 1.104 1.00 84.81 264 LEU A CA 1
ATOM 2084 C C . LEU A 1 264 ? 27.484 -16.232 2.203 1.00 84.81 264 LEU A C 1
ATOM 2086 O O . LEU A 1 264 ? 28.704 -16.354 2.225 1.00 84.81 264 LEU A O 1
ATOM 2090 N N . HIS A 1 265 ? 26.699 -16.863 3.086 1.00 81.31 265 HIS A N 1
ATOM 2091 C CA . HIS A 1 265 ? 27.238 -17.760 4.116 1.00 81.31 265 HIS A CA 1
ATOM 2092 C C . HIS A 1 265 ? 27.959 -18.981 3.516 1.00 81.31 265 HIS A C 1
ATOM 2094 O O . HIS A 1 265 ? 28.934 -19.447 4.092 1.00 81.31 265 HIS A O 1
ATOM 2100 N N . HIS A 1 266 ? 27.540 -19.456 2.341 1.00 83.62 266 HIS A N 1
ATOM 2101 C CA . HIS A 1 266 ? 28.187 -20.566 1.628 1.00 83.62 266 HIS A CA 1
ATOM 2102 C C . HIS A 1 266 ? 29.364 -20.113 0.741 1.00 83.62 266 HIS A C 1
ATOM 2104 O O . HIS A 1 266 ? 29.794 -20.856 -0.136 1.00 83.62 266 HIS A O 1
ATOM 2110 N N . GLY A 1 267 ? 29.888 -18.899 0.948 1.00 81.19 267 GLY A N 1
ATOM 2111 C CA . GLY A 1 267 ? 31.108 -18.421 0.294 1.00 81.19 267 GLY A CA 1
ATOM 2112 C C . GLY A 1 267 ? 30.905 -17.745 -1.063 1.00 81.19 267 GLY A C 1
ATOM 2113 O O . GLY A 1 267 ? 31.889 -17.435 -1.733 1.00 81.19 267 GLY A O 1
ATOM 2114 N N . LEU A 1 268 ? 29.663 -17.478 -1.488 1.00 85.69 268 LEU A N 1
ATOM 2115 C CA . LEU A 1 268 ? 29.433 -16.693 -2.703 1.00 85.69 268 LEU A CA 1
ATOM 2116 C C . LEU A 1 268 ? 29.743 -15.213 -2.458 1.00 85.69 268 LEU A C 1
ATOM 2118 O O . LEU A 1 268 ? 29.335 -14.625 -1.460 1.00 85.69 268 LEU A O 1
ATOM 2122 N N . GLU A 1 269 ? 30.410 -14.582 -3.421 1.00 82.81 269 GLU A N 1
ATOM 2123 C CA . GLU A 1 269 ? 30.716 -13.154 -3.358 1.00 82.81 269 GLU A CA 1
ATOM 2124 C C . GLU A 1 269 ? 29.449 -12.292 -3.464 1.00 82.81 269 GLU A C 1
ATOM 2126 O O . GLU A 1 269 ? 28.642 -12.439 -4.386 1.00 82.81 269 GLU A O 1
ATOM 2131 N N . LEU A 1 270 ? 29.335 -11.312 -2.564 1.00 84.88 270 LEU A N 1
ATOM 2132 C CA . LEU A 1 270 ? 28.213 -10.372 -2.476 1.00 84.88 270 LEU A CA 1
ATOM 2133 C C . LEU A 1 270 ? 27.905 -9.682 -3.816 1.00 84.88 270 LEU A C 1
ATOM 2135 O O . LEU A 1 270 ? 26.752 -9.639 -4.244 1.00 84.88 270 LEU A O 1
ATOM 2139 N N . TYR A 1 271 ? 28.941 -9.197 -4.509 1.00 86.88 271 TYR A N 1
ATOM 2140 C CA . TYR A 1 271 ? 28.788 -8.523 -5.801 1.00 86.88 271 TYR A CA 1
ATOM 2141 C C . TYR A 1 271 ? 28.250 -9.453 -6.890 1.00 86.88 271 TYR A C 1
ATOM 2143 O O . TYR A 1 271 ? 27.453 -9.017 -7.715 1.00 86.88 271 TYR A O 1
ATOM 2151 N N . LYS A 1 272 ? 28.633 -10.736 -6.880 1.00 90.94 272 LYS A N 1
ATOM 2152 C CA . LYS A 1 272 ? 28.119 -11.718 -7.844 1.00 90.94 272 LYS A CA 1
ATOM 2153 C C . LYS A 1 272 ? 26.634 -11.985 -7.617 1.00 90.94 272 LYS A C 1
ATOM 2155 O O . LYS A 1 272 ? 25.893 -12.091 -8.589 1.00 90.94 272 LYS A O 1
ATOM 2160 N N . ILE A 1 273 ? 26.191 -12.028 -6.358 1.00 91.19 273 ILE A N 1
ATOM 2161 C CA . ILE A 1 273 ? 24.770 -12.181 -6.016 1.00 91.19 273 ILE A CA 1
ATOM 2162 C C . ILE A 1 273 ? 23.971 -10.956 -6.493 1.00 91.19 273 ILE A C 1
ATOM 2164 O O . ILE A 1 273 ? 22.960 -11.109 -7.177 1.00 91.19 273 ILE A O 1
ATOM 2168 N N . ASP A 1 274 ? 24.441 -9.739 -6.200 1.00 90.69 274 ASP A N 1
ATOM 2169 C CA . ASP A 1 274 ? 23.781 -8.502 -6.639 1.00 90.69 274 ASP A CA 1
ATOM 2170 C C . ASP A 1 274 ? 23.725 -8.372 -8.172 1.00 90.69 274 ASP A C 1
ATOM 2172 O O . ASP A 1 274 ? 22.673 -8.025 -8.725 1.00 90.69 274 ASP A O 1
ATOM 2176 N N . CYS A 1 275 ? 24.823 -8.687 -8.867 1.00 91.25 275 CYS A N 1
ATOM 2177 C CA . CYS A 1 275 ? 24.870 -8.711 -10.330 1.00 91.25 275 CYS A CA 1
ATOM 2178 C C . CYS A 1 275 ? 23.887 -9.738 -10.898 1.00 91.25 275 CYS A C 1
ATOM 2180 O O . CYS A 1 275 ? 23.063 -9.373 -11.727 1.00 91.25 275 CYS A O 1
ATOM 2182 N N . ALA A 1 276 ? 23.871 -10.974 -10.392 1.00 93.06 276 ALA A N 1
ATOM 2183 C CA . ALA A 1 276 ? 22.949 -12.003 -10.872 1.00 93.06 276 ALA A CA 1
ATOM 2184 C C . ALA A 1 276 ? 21.472 -11.591 -10.709 1.00 93.06 276 ALA A C 1
ATOM 2186 O O . ALA A 1 276 ? 20.660 -11.784 -11.615 1.00 93.06 276 ALA A O 1
ATOM 2187 N N . CYS A 1 277 ? 21.105 -10.972 -9.581 1.00 92.44 277 CYS A N 1
ATOM 2188 C CA . CYS A 1 277 ? 19.741 -10.486 -9.363 1.00 92.44 277 CYS A CA 1
ATOM 2189 C C . CYS A 1 277 ? 19.364 -9.321 -10.294 1.00 92.44 277 CYS A C 1
ATOM 2191 O O . CYS A 1 277 ? 18.224 -9.242 -10.759 1.00 92.44 277 CYS A O 1
ATOM 2193 N N . THR A 1 278 ? 20.299 -8.408 -10.562 1.00 90.44 278 THR A N 1
ATOM 2194 C CA . THR A 1 278 ? 20.054 -7.273 -11.467 1.00 90.44 278 THR A CA 1
ATOM 2195 C C . THR A 1 278 ? 20.018 -7.701 -12.933 1.00 90.44 278 THR A C 1
ATOM 2197 O O . THR A 1 278 ? 19.132 -7.258 -13.661 1.00 90.44 278 THR A O 1
ATOM 2200 N N . GLU A 1 279 ? 20.874 -8.638 -13.344 1.00 90.06 279 GLU A N 1
ATOM 2201 C CA . GLU A 1 279 ? 20.822 -9.299 -14.655 1.00 90.06 279 GLU A CA 1
ATOM 2202 C C . GLU A 1 279 ? 19.503 -10.052 -14.857 1.00 90.06 279 GLU A C 1
ATOM 2204 O O . GLU A 1 279 ? 18.897 -9.964 -15.923 1.00 90.06 279 GLU A O 1
ATOM 2209 N N . PHE A 1 280 ? 18.986 -10.712 -13.815 1.00 91.00 280 PHE A N 1
ATOM 2210 C CA . PHE A 1 280 ? 17.663 -11.340 -13.856 1.00 91.00 280 PHE A CA 1
ATOM 2211 C C . PHE A 1 280 ? 16.528 -10.327 -14.111 1.00 91.00 280 PHE A C 1
ATOM 2213 O O . PHE A 1 280 ? 15.528 -10.654 -14.751 1.00 91.00 280 PHE A O 1
ATOM 2220 N N . GLY A 1 281 ? 16.690 -9.075 -13.674 1.00 88.19 281 GLY A N 1
ATOM 2221 C CA . GLY A 1 281 ? 15.738 -7.983 -13.913 1.00 88.19 281 GLY A CA 1
ATOM 2222 C C . GLY A 1 281 ? 15.256 -7.265 -12.657 1.00 88.19 281 GLY A C 1
ATOM 2223 O O . GLY A 1 281 ? 14.357 -6.425 -12.745 1.00 88.19 281 GLY A O 1
ATOM 2224 N N . MET A 1 282 ? 15.832 -7.562 -11.489 1.00 88.75 282 MET A N 1
ATOM 2225 C CA . MET A 1 282 ? 15.564 -6.784 -10.282 1.00 88.75 282 MET A CA 1
ATOM 2226 C C . MET A 1 282 ? 16.175 -5.380 -10.424 1.00 88.75 282 MET A C 1
ATOM 2228 O O . MET A 1 282 ? 17.326 -5.263 -10.840 1.00 88.75 282 MET A O 1
ATOM 2232 N N . PRO A 1 283 ? 15.473 -4.299 -10.035 1.00 86.38 283 PRO A N 1
ATOM 2233 C CA . PRO A 1 283 ? 16.016 -2.942 -10.156 1.00 86.38 283 PRO A CA 1
ATOM 2234 C C . PRO A 1 283 ? 17.304 -2.707 -9.353 1.00 86.38 283 PRO A C 1
ATOM 2236 O O . PRO A 1 283 ? 18.128 -1.877 -9.728 1.00 86.38 283 PRO A O 1
ATOM 2239 N N . VAL A 1 284 ? 17.453 -3.405 -8.222 1.00 87.12 284 VAL A N 1
ATOM 2240 C CA . VAL A 1 284 ? 18.604 -3.323 -7.317 1.00 87.12 284 VAL A CA 1
ATOM 2241 C C . VAL A 1 284 ? 18.848 -4.711 -6.719 1.00 87.12 284 VAL A C 1
ATOM 2243 O O . VAL A 1 284 ? 17.892 -5.412 -6.379 1.00 87.12 284 VAL A O 1
ATOM 2246 N N . GLY A 1 285 ? 20.118 -5.100 -6.586 1.00 89.25 285 GLY A N 1
ATOM 2247 C CA . GLY A 1 285 ? 20.519 -6.331 -5.903 1.00 89.25 285 GLY A CA 1
ATOM 2248 C C . GLY A 1 285 ? 20.168 -6.320 -4.405 1.00 89.25 285 GLY A C 1
ATOM 2249 O O . GLY A 1 285 ? 19.986 -5.246 -3.823 1.00 89.25 285 GLY A O 1
ATOM 2250 N N . PRO A 1 286 ? 20.013 -7.495 -3.772 1.00 88.31 286 PRO A N 1
ATOM 2251 C CA . PRO A 1 286 ? 19.577 -7.612 -2.381 1.00 88.31 286 PRO A CA 1
ATOM 2252 C C . PRO A 1 286 ? 20.467 -6.858 -1.382 1.00 88.31 286 PRO A C 1
ATOM 2254 O O . PRO A 1 286 ? 19.938 -6.251 -0.449 1.00 88.31 286 PRO A O 1
ATOM 2257 N N . PHE A 1 287 ? 21.787 -6.853 -1.573 1.00 87.00 287 PHE A N 1
ATOM 2258 C CA . PHE A 1 287 ? 22.719 -6.239 -0.627 1.00 87.00 287 PHE A CA 1
ATOM 2259 C C . PHE A 1 287 ? 22.821 -4.730 -0.819 1.00 87.00 287 PHE A C 1
ATOM 2261 O O . PHE A 1 287 ? 22.653 -3.976 0.138 1.00 87.00 287 PHE A O 1
ATOM 2268 N N . ARG A 1 288 ? 22.952 -4.264 -2.065 1.00 85.38 288 ARG A N 1
ATOM 2269 C CA . ARG A 1 288 ? 22.877 -2.832 -2.371 1.00 85.38 288 ARG A CA 1
ATOM 2270 C C . ARG A 1 288 ? 21.542 -2.222 -1.950 1.00 85.38 288 ARG A C 1
ATOM 2272 O O . ARG A 1 288 ? 21.500 -1.072 -1.519 1.00 85.38 288 ARG A O 1
ATOM 2279 N N . LEU A 1 289 ? 20.444 -2.971 -2.051 1.00 82.06 289 LEU A N 1
ATOM 2280 C CA . LEU A 1 289 ? 19.150 -2.526 -1.544 1.00 82.06 289 LEU A CA 1
ATOM 2281 C C . LEU A 1 289 ? 19.159 -2.393 -0.016 1.00 82.06 289 LEU A C 1
ATOM 2283 O O . LEU A 1 289 ? 18.638 -1.406 0.497 1.00 82.06 289 LEU A O 1
ATOM 2287 N N . ALA A 1 290 ? 19.750 -3.349 0.703 1.00 78.25 290 ALA A N 1
ATOM 2288 C CA . ALA A 1 290 ? 19.892 -3.272 2.155 1.00 78.25 290 ALA A CA 1
ATOM 2289 C C . ALA A 1 290 ? 20.694 -2.028 2.589 1.00 78.25 290 ALA A C 1
ATOM 2291 O O . ALA A 1 290 ? 20.287 -1.353 3.535 1.00 78.25 290 ALA A O 1
ATOM 2292 N N . ASP A 1 291 ? 21.743 -1.663 1.848 1.00 79.00 291 ASP A N 1
ATOM 2293 C CA . ASP A 1 291 ? 22.532 -0.450 2.104 1.00 79.00 291 ASP A CA 1
ATOM 2294 C C . ASP A 1 291 ? 21.757 0.840 1.807 1.00 79.00 291 ASP A C 1
ATOM 2296 O O . ASP A 1 291 ? 21.774 1.772 2.610 1.00 79.00 291 ASP A O 1
ATOM 2300 N N . LEU A 1 292 ? 21.003 0.889 0.701 1.00 76.12 292 LEU A N 1
ATOM 2301 C CA . LEU A 1 292 ? 20.135 2.032 0.375 1.00 76.12 292 LEU A CA 1
ATOM 2302 C C . LEU A 1 292 ? 19.016 2.238 1.407 1.00 76.12 292 LEU A C 1
ATOM 2304 O O . LEU A 1 292 ? 18.615 3.371 1.673 1.00 76.12 292 LEU A O 1
ATOM 2308 N N . VAL A 1 293 ? 18.483 1.146 1.960 1.00 70.50 293 VAL A N 1
ATOM 2309 C CA . VAL A 1 293 ? 17.453 1.172 3.009 1.00 70.50 293 VAL A CA 1
ATOM 2310 C C . VAL A 1 293 ? 18.056 1.534 4.373 1.00 70.50 293 VAL A C 1
ATOM 2312 O O . VAL A 1 293 ? 17.387 2.171 5.191 1.00 70.50 293 VAL A O 1
ATOM 2315 N N . GLY A 1 294 ? 19.315 1.162 4.601 1.00 69.56 294 GLY A N 1
ATOM 2316 C CA . GLY A 1 294 ? 20.066 1.387 5.827 1.00 69.56 294 GLY A CA 1
ATOM 2317 C C . GLY A 1 294 ? 20.025 0.182 6.768 1.00 69.56 294 GLY A C 1
ATOM 2318 O O . GLY A 1 294 ? 18.957 -0.339 7.109 1.00 69.56 294 GLY A O 1
ATOM 2319 N N . PHE A 1 295 ? 21.198 -0.220 7.263 1.00 69.50 295 PHE A N 1
ATOM 2320 C CA . PHE A 1 295 ? 21.365 -1.430 8.072 1.00 69.50 295 PHE A CA 1
ATOM 2321 C C . PHE A 1 295 ? 20.507 -1.439 9.350 1.00 69.50 295 PHE A C 1
ATOM 2323 O O . PHE A 1 295 ? 19.901 -2.454 9.688 1.00 69.50 295 PHE A O 1
ATOM 2330 N N . GLY A 1 296 ? 20.339 -0.291 10.015 1.00 63.16 296 GLY A N 1
ATOM 2331 C CA . GLY A 1 296 ? 19.478 -0.184 11.201 1.00 63.16 296 GLY A CA 1
ATOM 2332 C C . GLY A 1 296 ? 18.005 -0.534 10.934 1.00 63.16 296 GLY A C 1
ATOM 2333 O O . GLY A 1 296 ? 17.343 -1.135 11.781 1.00 63.16 296 GLY A O 1
ATOM 2334 N N . VAL A 1 297 ? 17.492 -0.219 9.738 1.00 65.25 297 VAL A N 1
ATOM 2335 C CA . VAL A 1 297 ? 16.127 -0.586 9.324 1.00 65.25 297 VAL A CA 1
ATOM 2336 C C . VAL A 1 297 ? 16.038 -2.085 9.041 1.00 65.25 297 VAL A C 1
ATOM 2338 O O . VAL A 1 297 ? 15.045 -2.720 9.408 1.00 65.25 297 VAL A O 1
ATOM 2341 N N . VAL A 1 298 ? 17.078 -2.660 8.433 1.00 71.25 298 VAL A N 1
ATOM 2342 C CA . VAL A 1 298 ? 17.177 -4.100 8.154 1.00 71.25 298 VAL A CA 1
ATOM 2343 C C . VAL A 1 298 ? 17.191 -4.902 9.453 1.00 71.25 298 VAL A C 1
ATOM 2345 O O . VAL A 1 298 ? 16.394 -5.829 9.587 1.00 71.25 298 VAL A O 1
ATOM 2348 N N . LEU A 1 299 ? 17.999 -4.501 10.440 1.00 71.94 299 LEU A N 1
ATOM 2349 C CA . LEU A 1 299 ? 18.042 -5.124 11.767 1.00 71.94 299 LEU A CA 1
ATOM 2350 C C . LEU A 1 299 ? 16.686 -5.061 12.469 1.00 71.94 299 LEU A C 1
ATOM 2352 O O . LEU A 1 299 ? 16.147 -6.089 12.876 1.00 71.94 299 LEU A O 1
ATOM 2356 N N . ALA A 1 300 ? 16.098 -3.864 12.556 1.00 65.31 300 ALA A N 1
ATOM 2357 C CA . ALA A 1 300 ? 14.799 -3.681 13.190 1.00 65.31 300 ALA A CA 1
ATOM 2358 C C . ALA A 1 300 ? 13.714 -4.533 12.516 1.00 65.31 300 ALA A C 1
ATOM 2360 O O . ALA A 1 300 ? 12.859 -5.097 13.195 1.00 65.31 300 ALA A O 1
ATOM 2361 N N . THR A 1 301 ? 13.758 -4.659 11.187 1.00 70.12 301 THR A N 1
ATOM 2362 C CA . THR A 1 301 ? 12.833 -5.504 10.424 1.00 70.12 301 THR A CA 1
ATOM 2363 C C . THR A 1 301 ? 13.094 -6.988 10.686 1.00 70.12 301 THR A C 1
ATOM 2365 O O . THR A 1 301 ? 12.150 -7.724 10.969 1.00 70.12 301 THR A O 1
ATOM 2368 N N . GLY A 1 302 ? 14.355 -7.426 10.661 1.00 75.25 302 GLY A N 1
ATOM 2369 C CA . GLY A 1 302 ? 14.766 -8.806 10.925 1.00 75.25 302 GLY A CA 1
ATOM 2370 C C . GLY A 1 302 ? 14.327 -9.303 12.301 1.00 75.25 302 GLY A C 1
ATOM 2371 O O . GLY A 1 302 ? 13.733 -10.376 12.393 1.00 75.25 302 GLY A O 1
ATOM 2372 N N . THR A 1 303 ? 14.498 -8.491 13.351 1.00 73.94 303 THR A N 1
ATOM 2373 C CA . THR A 1 303 ? 14.014 -8.815 14.704 1.00 73.94 303 THR A CA 1
ATOM 2374 C C . THR A 1 303 ? 12.504 -9.026 14.720 1.00 73.94 303 THR A C 1
ATOM 2376 O O . THR A 1 303 ? 12.024 -10.000 15.291 1.00 73.94 303 THR A O 1
ATOM 2379 N N . ARG A 1 304 ? 11.737 -8.178 14.018 1.00 69.69 304 ARG A N 1
ATOM 2380 C CA . ARG A 1 304 ? 10.278 -8.348 13.919 1.00 69.69 304 ARG A CA 1
ATOM 2381 C C . ARG A 1 304 ? 9.908 -9.648 13.222 1.00 69.69 304 ARG A C 1
ATOM 2383 O O . ARG A 1 304 ? 8.955 -10.300 13.635 1.00 69.69 304 ARG A O 1
ATOM 2390 N N . TYR A 1 305 ? 10.631 -10.041 12.179 1.00 78.38 305 TYR A N 1
ATOM 2391 C CA . TYR A 1 305 ? 10.398 -11.324 11.518 1.00 78.38 305 TYR A CA 1
ATOM 2392 C C . TYR A 1 305 ? 10.746 -12.516 12.400 1.00 78.38 305 TYR A C 1
ATOM 2394 O O . TYR A 1 305 ? 9.973 -13.467 12.425 1.00 78.38 305 TYR A O 1
ATOM 2402 N N . LEU A 1 306 ? 11.844 -12.446 13.150 1.00 80.88 306 LEU A N 1
ATOM 2403 C CA . LEU A 1 306 ? 12.241 -13.494 14.086 1.00 80.88 306 LEU A CA 1
ATOM 2404 C C . LEU A 1 306 ? 11.224 -13.666 15.225 1.00 80.88 306 LEU A C 1
ATOM 2406 O O . LEU A 1 306 ? 10.868 -14.792 15.547 1.00 80.88 306 LEU A O 1
ATOM 2410 N N . GLU A 1 307 ? 10.714 -12.562 15.781 1.00 74.56 307 GLU A N 1
ATOM 2411 C CA . GLU A 1 307 ? 9.669 -12.567 16.818 1.00 74.56 307 GLU A CA 1
ATOM 2412 C C . GLU A 1 307 ? 8.368 -13.221 16.328 1.00 74.56 307 GLU A C 1
ATOM 2414 O O . GLU A 1 307 ? 7.719 -13.947 17.074 1.00 74.56 307 GLU A O 1
ATOM 2419 N N . ASN A 1 308 ? 7.969 -12.950 15.081 1.00 72.75 308 ASN A N 1
ATOM 2420 C CA . ASN A 1 308 ? 6.665 -13.375 14.564 1.00 72.75 308 ASN A CA 1
ATOM 2421 C C . ASN A 1 308 ? 6.704 -14.710 13.804 1.00 72.75 308 ASN A C 1
ATOM 2423 O O . ASN A 1 308 ? 5.674 -15.371 13.692 1.00 72.75 308 ASN A O 1
ATOM 2427 N N . PHE A 1 309 ? 7.854 -15.095 13.245 1.00 81.38 309 PHE A N 1
ATOM 2428 C CA . PHE A 1 309 ? 8.021 -16.285 12.404 1.00 81.38 309 PHE A CA 1
ATOM 2429 C C . PHE A 1 309 ? 9.338 -17.026 12.704 1.00 81.38 309 PHE A C 1
ATOM 2431 O O . PHE A 1 309 ? 10.141 -17.233 11.788 1.00 81.38 309 PHE A O 1
ATOM 2438 N N . PRO A 1 310 ? 9.574 -17.442 13.962 1.00 83.00 310 PRO A N 1
ATOM 2439 C CA . PRO A 1 310 ? 10.863 -17.981 14.402 1.00 83.00 310 PRO A CA 1
ATOM 2440 C C . PRO A 1 310 ? 11.317 -19.208 13.598 1.00 83.00 310 PRO A C 1
ATOM 2442 O O . PRO A 1 310 ? 12.506 -19.343 13.319 1.00 83.00 310 PRO A O 1
ATOM 2445 N N . ASP A 1 311 ? 10.377 -20.045 13.154 1.00 86.31 311 ASP A N 1
ATOM 2446 C CA . ASP A 1 311 ? 10.660 -21.286 12.417 1.00 86.31 311 ASP A CA 1
ATOM 2447 C C . ASP A 1 311 ? 10.979 -21.057 10.930 1.00 86.31 311 ASP A C 1
ATOM 2449 O O . ASP A 1 311 ? 11.393 -21.972 10.224 1.00 86.31 311 ASP A O 1
ATOM 2453 N N . ARG A 1 312 ? 10.753 -19.838 10.423 1.00 81.62 312 ARG A N 1
ATOM 2454 C CA . ARG A 1 312 ? 10.890 -19.483 8.996 1.00 81.62 312 ARG A CA 1
ATOM 2455 C C . ARG A 1 312 ? 11.950 -18.413 8.740 1.00 81.62 312 ARG A C 1
ATOM 2457 O O . ARG A 1 312 ? 12.034 -17.885 7.629 1.00 81.62 312 ARG A O 1
ATOM 2464 N N . VAL A 1 313 ? 12.719 -18.063 9.769 1.00 85.56 313 VAL A N 1
ATOM 2465 C CA . VAL A 1 313 ? 13.811 -17.094 9.690 1.00 85.56 313 VAL A CA 1
ATOM 2466 C C . VAL A 1 313 ? 15.142 -17.830 9.761 1.00 85.56 313 VAL A C 1
ATOM 2468 O O . VAL A 1 313 ? 15.495 -18.438 10.769 1.00 85.56 313 VAL A O 1
ATOM 2471 N N . TYR A 1 314 ? 15.905 -17.724 8.684 1.00 83.44 314 TYR A N 1
ATOM 2472 C CA . TYR A 1 314 ? 17.298 -18.100 8.598 1.00 83.44 314 TYR A CA 1
ATOM 2473 C C . TYR A 1 314 ? 18.134 -17.225 9.535 1.00 83.44 314 TYR A C 1
ATOM 2475 O O . TYR A 1 314 ? 18.174 -15.997 9.415 1.00 83.44 314 TYR A O 1
ATOM 2483 N N . LYS A 1 315 ? 18.808 -17.874 10.484 1.00 80.44 315 LYS A N 1
ATOM 2484 C CA . LYS A 1 315 ? 19.663 -17.222 11.475 1.00 80.44 315 LYS A CA 1
ATOM 2485 C C . LYS A 1 315 ? 21.076 -17.116 10.910 1.00 80.44 315 LYS A C 1
ATOM 2487 O O . LYS A 1 315 ? 21.833 -18.079 10.942 1.00 80.44 315 LYS A O 1
ATOM 2492 N N . SER A 1 316 ? 21.412 -15.949 10.367 1.00 72.31 316 SER A N 1
ATOM 2493 C CA . SER A 1 316 ? 22.759 -15.675 9.859 1.00 72.31 316 SER A CA 1
ATOM 2494 C C . SER A 1 316 ? 23.720 -15.323 10.999 1.00 72.31 316 SER A C 1
ATOM 2496 O O . SER A 1 316 ? 23.405 -14.462 11.819 1.00 72.31 316 SER A O 1
ATOM 2498 N N . MET A 1 317 ? 24.908 -15.936 11.008 1.00 72.12 317 MET A N 1
ATOM 2499 C CA . MET A 1 317 ? 26.011 -15.597 11.924 1.00 72.12 317 MET A CA 1
ATOM 2500 C C . MET A 1 317 ? 26.698 -14.272 11.563 1.00 72.12 317 MET A C 1
ATOM 2502 O O . MET A 1 317 ? 27.363 -13.674 12.403 1.00 72.12 317 MET A O 1
ATOM 2506 N N . LEU A 1 318 ? 26.497 -13.783 10.335 1.00 70.81 318 LEU A N 1
ATOM 2507 C CA . LEU A 1 318 ? 27.073 -12.528 9.858 1.00 70.81 318 LEU A CA 1
ATOM 2508 C C . LEU A 1 318 ? 26.470 -11.319 10.581 1.00 70.81 318 LEU A C 1
ATOM 2510 O O . LEU A 1 318 ? 27.183 -10.400 10.960 1.00 70.81 318 LEU A O 1
ATOM 2514 N N . VAL A 1 319 ? 25.152 -11.328 10.798 1.00 68.94 319 VAL A N 1
ATOM 2515 C CA . VAL A 1 319 ? 24.428 -10.178 11.361 1.00 68.94 319 VAL A CA 1
ATOM 2516 C C . VAL A 1 319 ? 24.894 -9.839 12.790 1.00 68.94 319 VAL A C 1
ATOM 2518 O O . VAL A 1 319 ? 25.142 -8.663 13.045 1.00 68.94 319 VAL A O 1
ATOM 2521 N N . PRO A 1 320 ? 25.071 -10.808 13.713 1.00 70.19 320 PRO A N 1
ATOM 2522 C CA . PRO A 1 320 ? 25.673 -10.548 15.022 1.00 70.19 320 PRO A CA 1
ATOM 2523 C C . PRO A 1 320 ? 27.098 -9.983 14.959 1.00 70.19 320 PRO A C 1
ATOM 2525 O O . PRO A 1 320 ? 27.377 -9.014 15.659 1.00 70.19 320 PRO A O 1
ATOM 2528 N N . LEU A 1 321 ? 27.966 -10.527 14.094 1.00 70.81 321 LEU A N 1
ATOM 2529 C CA . LEU A 1 321 ? 29.351 -10.054 13.936 1.00 70.81 321 LEU A CA 1
ATOM 2530 C C . LEU A 1 321 ? 29.399 -8.592 13.467 1.00 70.81 321 LEU A C 1
ATOM 2532 O O . LEU A 1 321 ? 30.133 -7.779 14.015 1.00 70.81 321 LEU A O 1
ATOM 2536 N N . MET A 1 322 ? 28.534 -8.222 12.518 1.00 68.88 322 MET A N 1
ATOM 2537 C CA . MET A 1 322 ? 28.414 -6.836 12.048 1.00 68.88 322 MET A CA 1
ATOM 2538 C C . MET A 1 322 ? 28.022 -5.855 13.163 1.00 68.88 322 MET A C 1
ATOM 2540 O O . MET A 1 322 ? 28.459 -4.704 13.159 1.00 68.88 322 MET A O 1
ATOM 2544 N N . ILE A 1 323 ? 27.171 -6.291 14.098 1.00 69.94 323 ILE A N 1
ATOM 2545 C CA . ILE A 1 323 ? 26.748 -5.474 15.242 1.00 69.94 323 ILE A CA 1
ATOM 2546 C C . ILE A 1 323 ? 27.908 -5.301 16.228 1.00 69.94 323 ILE A C 1
ATOM 2548 O O . ILE A 1 323 ? 28.113 -4.193 16.727 1.00 69.94 323 ILE A O 1
ATOM 2552 N N . GLU A 1 324 ? 28.654 -6.375 16.497 1.00 71.00 324 GLU A N 1
ATOM 2553 C CA . GLU A 1 324 ? 29.812 -6.380 17.398 1.00 71.00 324 GLU A CA 1
ATOM 2554 C C . GLU A 1 324 ? 30.912 -5.427 16.906 1.00 71.00 324 GLU A C 1
ATOM 2556 O O . GLU A 1 324 ? 31.383 -4.579 17.668 1.00 71.00 324 GLU A O 1
ATOM 2561 N N . ASP A 1 325 ? 31.204 -5.456 15.604 1.00 69.19 325 ASP A N 1
ATOM 2562 C CA . ASP A 1 325 ? 32.228 -4.619 14.970 1.00 69.19 325 ASP A CA 1
ATOM 2563 C C . ASP A 1 325 ? 31.733 -3.208 14.577 1.00 69.19 325 ASP A C 1
ATOM 2565 O O . ASP A 1 325 ? 32.475 -2.413 13.995 1.00 69.19 325 ASP A O 1
ATOM 2569 N N . LYS A 1 326 ? 30.486 -2.854 14.933 1.00 67.38 326 LYS A N 1
ATOM 2570 C CA . LYS A 1 326 ? 29.835 -1.554 14.659 1.00 67.38 326 LYS A CA 1
ATOM 2571 C C . LYS A 1 326 ? 29.807 -1.163 13.177 1.00 67.38 326 LYS A C 1
ATOM 2573 O O . LYS A 1 326 ? 29.868 0.022 12.840 1.00 67.38 326 LYS A O 1
ATOM 2578 N N . TRP A 1 327 ? 29.685 -2.137 12.285 1.00 65.81 327 TRP A N 1
ATOM 2579 C CA . TRP A 1 327 ? 29.586 -1.871 10.855 1.00 65.81 327 TRP A CA 1
ATOM 2580 C C . TRP A 1 327 ? 28.199 -1.337 10.491 1.00 65.81 327 TRP A C 1
ATOM 2582 O O . TRP A 1 327 ? 27.168 -1.855 10.925 1.00 65.81 327 TRP A O 1
ATOM 2592 N N . THR A 1 328 ? 28.171 -0.266 9.697 1.00 61.75 328 THR A N 1
ATOM 2593 C CA . THR A 1 328 ? 26.938 0.458 9.345 1.00 61.75 328 THR A CA 1
ATOM 2594 C C . THR A 1 328 ? 26.416 0.157 7.944 1.00 61.75 328 THR A C 1
ATOM 2596 O O . THR A 1 328 ? 25.286 0.539 7.633 1.00 61.75 328 THR A O 1
ATOM 2599 N N . ASP A 1 329 ? 27.198 -0.537 7.120 1.00 61.16 329 ASP A N 1
ATOM 2600 C CA . ASP A 1 329 ? 26.853 -0.917 5.752 1.00 61.16 329 ASP A CA 1
ATOM 2601 C C . ASP A 1 329 ? 27.444 -2.295 5.391 1.00 61.16 329 ASP A C 1
ATOM 2603 O O . ASP A 1 329 ? 28.498 -2.693 5.890 1.00 61.16 329 ASP A O 1
ATOM 2607 N N . LEU A 1 330 ? 26.719 -3.056 4.564 1.00 59.41 330 LEU A N 1
ATOM 2608 C CA . LEU A 1 330 ? 27.078 -4.407 4.108 1.00 59.41 330 LEU A CA 1
ATOM 2609 C C . LEU A 1 330 ? 28.217 -4.383 3.079 1.00 59.41 330 LEU A C 1
ATOM 2611 O O . LEU A 1 330 ? 28.972 -5.350 2.970 1.00 59.41 330 LEU A O 1
ATOM 2615 N N . LEU A 1 331 ? 28.387 -3.274 2.360 1.00 55.22 331 LEU A N 1
ATOM 2616 C CA . LEU A 1 331 ? 29.505 -3.044 1.442 1.00 55.22 331 LEU A CA 1
ATOM 2617 C C . LEU A 1 331 ? 30.874 -3.022 2.150 1.00 55.22 331 LEU A C 1
ATOM 2619 O O . LEU A 1 331 ? 31.818 -3.635 1.650 1.00 55.22 331 LEU A O 1
ATOM 2623 N N . THR A 1 332 ? 30.990 -2.413 3.333 1.00 52.22 332 THR A N 1
ATOM 2624 C CA . THR A 1 332 ? 32.221 -2.416 4.150 1.00 52.22 332 THR A CA 1
ATOM 2625 C C . THR A 1 332 ? 32.592 -3.835 4.591 1.00 52.22 332 THR A C 1
ATOM 2627 O O . THR A 1 332 ? 33.769 -4.193 4.631 1.00 52.22 332 THR A O 1
ATOM 2630 N N . VAL A 1 333 ? 31.589 -4.688 4.813 1.00 52.38 333 VAL A N 1
ATOM 2631 C CA . VAL A 1 333 ? 31.769 -6.110 5.149 1.00 52.38 333 VAL A CA 1
ATOM 2632 C C . VAL A 1 333 ? 32.297 -6.913 3.966 1.00 52.38 333 VAL A C 1
ATOM 2634 O O . VAL A 1 333 ? 33.201 -7.730 4.129 1.00 52.38 333 VAL A O 1
ATOM 2637 N N . ALA A 1 334 ? 31.779 -6.657 2.761 1.00 50.12 334 ALA A N 1
ATOM 2638 C CA . ALA A 1 334 ? 32.276 -7.283 1.538 1.00 50.12 334 ALA A CA 1
ATOM 2639 C C . ALA A 1 334 ? 33.732 -6.896 1.252 1.00 50.12 334 ALA A C 1
ATOM 2641 O O . ALA A 1 334 ? 34.519 -7.746 0.847 1.00 50.12 334 ALA A O 1
ATOM 2642 N N . ILE A 1 335 ? 34.109 -5.638 1.502 1.00 46.78 335 ILE A N 1
ATOM 2643 C CA . ILE A 1 335 ? 35.496 -5.184 1.361 1.00 46.78 335 ILE A CA 1
ATOM 2644 C C . ILE A 1 335 ? 36.397 -5.941 2.352 1.00 46.78 335 ILE A C 1
ATOM 2646 O O . ILE A 1 335 ? 37.430 -6.464 1.957 1.00 46.78 335 ILE A O 1
ATOM 2650 N N . LEU A 1 336 ? 36.003 -6.108 3.614 1.00 46.91 336 LEU A N 1
ATOM 2651 C CA . LEU A 1 336 ? 36.847 -6.803 4.596 1.00 46.91 336 LEU A CA 1
ATOM 2652 C C . LEU A 1 336 ? 36.921 -8.329 4.385 1.00 46.91 336 LEU A C 1
ATOM 2654 O O . LEU A 1 336 ? 37.991 -8.908 4.572 1.00 46.91 336 LEU A O 1
ATOM 2658 N N . LEU A 1 337 ? 35.839 -8.972 3.924 1.00 48.78 337 LEU A N 1
ATOM 2659 C CA . LEU A 1 337 ? 35.820 -10.406 3.591 1.00 48.78 337 LEU A CA 1
ATOM 2660 C C . LEU A 1 337 ? 36.615 -10.736 2.316 1.00 48.78 337 LEU A C 1
ATOM 2662 O O . LEU A 1 337 ? 37.254 -11.783 2.256 1.00 48.78 337 LEU A O 1
ATOM 2666 N N . VAL A 1 338 ? 36.609 -9.849 1.313 1.00 44.47 338 VAL A N 1
ATOM 2667 C CA . VAL A 1 338 ? 37.362 -10.028 0.056 1.00 44.47 338 VAL A CA 1
ATOM 2668 C C . VAL A 1 338 ? 38.855 -9.743 0.237 1.00 44.47 338 VAL A C 1
ATOM 2670 O O . VAL A 1 338 ? 39.676 -10.373 -0.424 1.00 44.47 338 VAL A O 1
ATOM 2673 N N . TYR A 1 339 ? 39.234 -8.828 1.135 1.00 38.16 339 TYR A N 1
ATOM 2674 C CA . TYR A 1 339 ? 40.628 -8.392 1.248 1.00 38.16 339 TYR A CA 1
ATOM 2675 C C . TYR A 1 339 ? 41.503 -9.175 2.235 1.00 38.16 339 TYR A C 1
ATOM 2677 O O . TYR A 1 339 ? 42.685 -8.847 2.306 1.00 38.16 339 TYR A O 1
ATOM 2685 N N . GLN A 1 340 ? 40.991 -10.175 2.978 1.00 43.41 340 GLN A N 1
ATOM 2686 C CA . GLN A 1 340 ? 41.759 -10.899 4.020 1.00 43.41 340 GLN A CA 1
ATOM 2687 C C . GLN A 1 340 ? 42.725 -9.967 4.788 1.00 43.41 340 GLN A C 1
ATOM 2689 O O . GLN A 1 340 ? 43.895 -10.289 4.995 1.00 43.41 340 GLN A O 1
ATOM 2694 N N . LEU A 1 341 ? 42.278 -8.758 5.151 1.00 32.84 341 LEU A N 1
ATOM 2695 C CA . LEU A 1 341 ? 43.152 -7.821 5.850 1.00 32.84 341 LEU A CA 1
ATOM 2696 C C . LEU A 1 341 ? 43.389 -8.382 7.256 1.00 32.84 341 LEU A C 1
ATOM 2698 O O . LEU A 1 341 ? 42.423 -8.616 7.988 1.00 32.84 341 LEU A O 1
ATOM 2702 N N . PRO A 1 342 ? 44.647 -8.628 7.657 1.00 37.84 342 PRO A N 1
ATOM 2703 C CA . PRO A 1 342 ? 44.924 -9.220 8.946 1.00 37.84 342 PRO A CA 1
ATOM 2704 C C . PRO A 1 34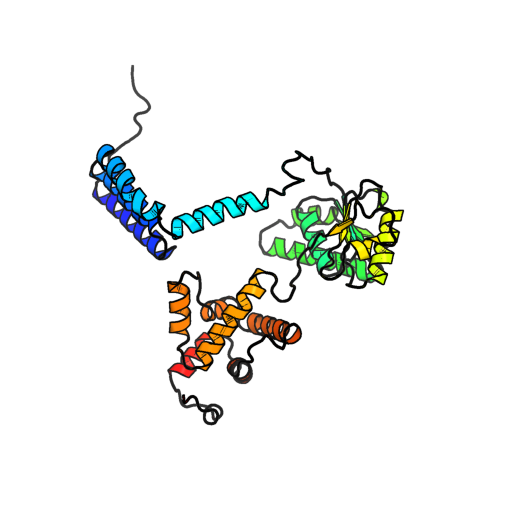2 ? 44.825 -8.114 9.990 1.00 37.84 342 PRO A C 1
ATOM 2706 O O . PRO A 1 342 ? 45.808 -7.422 10.235 1.00 37.84 342 PRO A O 1
ATOM 2709 N N . CYS A 1 343 ? 43.661 -7.910 10.611 1.00 32.06 343 CYS A N 1
ATOM 2710 C CA . CYS A 1 343 ? 43.643 -7.242 11.910 1.00 32.06 343 CYS A CA 1
ATOM 2711 C C . CYS A 1 343 ? 42.355 -7.466 12.713 1.00 32.06 343 CYS A C 1
ATOM 2713 O O . CYS A 1 343 ? 41.265 -7.135 12.264 1.00 32.06 343 CYS A O 1
ATOM 2715 N N . SER A 1 344 ? 42.559 -7.941 13.950 1.00 34.47 344 SER A N 1
ATOM 2716 C CA . SER A 1 344 ? 41.608 -8.150 15.058 1.00 34.47 344 SER A CA 1
ATOM 2717 C C . SER A 1 344 ? 40.961 -9.545 15.180 1.00 34.47 344 SER A C 1
ATOM 2719 O O . SER A 1 344 ? 39.784 -9.761 14.923 1.00 34.47 344 SER A O 1
ATOM 2721 N N . THR A 1 345 ? 41.807 -10.505 15.572 1.00 35.50 345 THR A N 1
ATOM 2722 C CA . THR A 1 345 ? 41.646 -11.655 16.505 1.00 35.50 345 THR A CA 1
ATOM 2723 C C . THR A 1 345 ? 40.352 -12.477 16.679 1.00 35.50 345 THR A C 1
ATOM 2725 O O . THR A 1 345 ? 40.439 -13.495 17.366 1.00 35.50 345 THR A O 1
ATOM 2728 N N . HIS A 1 346 ? 39.201 -12.172 16.078 1.00 36.00 346 HIS A N 1
ATOM 2729 C CA . HIS A 1 346 ? 37.963 -12.943 16.312 1.00 36.00 346 HIS A CA 1
ATOM 2730 C C . HIS A 1 346 ? 37.492 -13.805 15.131 1.00 36.00 346 HIS A C 1
ATOM 2732 O O . HIS A 1 346 ? 36.820 -14.813 15.345 1.00 36.00 346 HIS A O 1
ATOM 2738 N N . LEU A 1 347 ? 37.926 -13.512 13.903 1.00 40.84 347 LEU A N 1
ATOM 2739 C CA . LEU A 1 347 ? 37.521 -14.259 12.700 1.00 40.84 347 LEU A CA 1
ATOM 2740 C C . LEU A 1 347 ? 38.353 -15.523 12.407 1.00 40.84 347 LEU A C 1
ATOM 2742 O O . LEU A 1 347 ? 38.016 -16.286 11.508 1.00 40.84 347 LEU A O 1
ATOM 2746 N N . SER A 1 348 ? 39.407 -15.810 13.179 1.00 33.03 348 SER A N 1
ATOM 2747 C CA . SER A 1 348 ? 40.290 -16.967 12.943 1.00 33.03 348 SER A CA 1
ATOM 2748 C C . SER A 1 348 ? 39.810 -18.295 13.550 1.00 33.03 348 SER A C 1
ATOM 2750 O O . SER A 1 348 ? 40.498 -19.303 13.409 1.00 33.03 348 SER A O 1
ATOM 2752 N N . LYS A 1 349 ? 38.646 -18.342 14.217 1.00 32.69 349 LYS A N 1
ATOM 2753 C CA . LYS A 1 349 ? 38.154 -19.568 14.887 1.00 32.69 349 LYS A CA 1
ATOM 2754 C C . LYS A 1 349 ? 36.863 -20.170 14.324 1.00 32.69 349 LYS A C 1
ATOM 2756 O O . LYS A 1 349 ? 36.390 -21.165 14.860 1.00 32.69 349 LYS A O 1
ATOM 2761 N N . GLY A 1 350 ? 36.326 -19.630 13.233 1.00 31.78 350 GLY A N 1
ATOM 2762 C CA . GLY A 1 350 ? 35.079 -20.098 12.618 1.00 31.78 350 GLY A CA 1
ATOM 2763 C C . GLY A 1 350 ? 35.208 -20.316 11.116 1.00 31.78 350 GLY A C 1
ATOM 2764 O O . GLY A 1 350 ? 34.496 -19.683 10.355 1.00 31.78 350 GLY A O 1
ATOM 2765 N N . VAL A 1 351 ? 36.181 -21.139 10.725 1.00 33.59 351 VAL A N 1
ATOM 2766 C CA . VAL A 1 351 ? 36.370 -21.807 9.425 1.00 33.59 351 VAL A CA 1
ATOM 2767 C C . VAL A 1 351 ? 35.317 -21.489 8.341 1.00 33.59 351 VAL A C 1
ATOM 2769 O O . VAL A 1 351 ? 34.254 -22.100 8.284 1.00 33.59 351 VAL A O 1
ATOM 2772 N N . LEU A 1 352 ? 35.692 -20.598 7.416 1.00 35.38 352 LEU A N 1
ATOM 2773 C CA . LEU A 1 352 ? 35.244 -20.585 6.018 1.00 35.38 352 LEU A CA 1
ATOM 2774 C C . LEU A 1 352 ? 36.126 -21.591 5.252 1.00 35.38 352 LEU A C 1
ATOM 2776 O O . LEU A 1 352 ? 37.103 -21.227 4.607 1.00 35.38 352 LEU A O 1
ATOM 2780 N N . HIS A 1 353 ? 35.821 -22.876 5.405 1.00 27.66 353 HIS A N 1
ATOM 2781 C CA . HIS A 1 353 ? 36.242 -23.932 4.487 1.00 27.66 353 HIS A CA 1
ATOM 2782 C C . HIS A 1 353 ? 35.075 -24.901 4.322 1.00 27.66 353 HIS A C 1
ATOM 2784 O O . HIS A 1 353 ? 34.823 -25.721 5.204 1.00 27.66 353 HIS A O 1
ATOM 2790 N N . VAL A 1 354 ? 34.400 -24.794 3.178 1.00 31.31 354 VAL A N 1
ATOM 2791 C CA . VAL A 1 354 ? 33.860 -25.926 2.417 1.00 31.31 354 VAL A CA 1
ATOM 2792 C C . VAL A 1 354 ? 34.208 -25.670 0.962 1.00 31.31 354 VAL A C 1
ATOM 2794 O O . VAL A 1 354 ? 33.948 -24.532 0.511 1.00 31.31 354 VAL A O 1
#

pLDDT: mean 82.38, std 17.49, range [27.66, 98.31]

Sequence (354 aa):
MGQSAKQNREDRAPEEYREILKFARDQVRKRAPNLKHPLICIDVIEEGIVSGPRPGLLKEGIAFQEPFFSDTCKSLVHVFFSQRATLKIAGVTDLGLIPRNVKKVAVVGGGLMGSGIATTLILNHYNVILKEANEKLLNAGVDRIKANLQRHVKKGKITQEECKKTLSLLIGVVGYERFKEADLVFEAVIENVKLKHQVFAELERHCPPHCILATNTWTIDLELIGQDTNCQERIVGAHFFKNCTGFAVNRMFFPYIQQALFLLHHGLELYKIDCACTEFGMPVGPFRLADLVGFGVVLATGTRYLENFPDRVYKSMLVPLMIEDKWTDLLTVAILLVYQLPCSTHLSKGVLHV

Secondary structure (DSSP, 8-state):
-------------HHHHHHHHHHHHHHHHHH-TT--HHHHHHHHHHHHHHT-HHHHHHHHHHHTHHHHHSHHHHHHHHHHHHHHHTT--TTTTTTTPPPPP--EEEEE--SHHHHHHHHHHHHTT-EEEEE-SSHHHHHHHHHHHHHHHHHHHHTTSS-HHHHHHHHTTEEEESSSGGGGG-SEEEE---S-HHHHHHHHHHHHHHS-TT-EEEE--SSS-HHHHHTT-S-GGGEEE------STTTTHHHHHHHHHHHHHHHHHTT--HHHHHHHHHHHT-SS-HHHHHHHH-HHHHHHHHHHHHHH-GGG----SHHHHHHHTT---HHHHHHHHHHT---STTGGGS----

InterPro domains:
  IPR006108 3-hydroxyacyl-CoA dehydrogenase, C-terminal [PF00725] (246-324)
  IPR006176 3-hydroxyacyl-CoA dehydrogenase, NAD binding [PF02737] (104-242)
  IPR006180 3-hydroxyacyl-CoA dehydrogenase, conserved site [PS00067] (243-267)
  IPR008927 6-phosphogluconate dehydrogenase-like, C-terminal domain superfamily [SSF48179] (246-327)
  IPR036291 NAD(P)-binding domain superfamily [SSF51735] (100-243)

Radius of gyration: 29.13 Å; chains: 1; bounding box: 74×59×80 Å

Foldseek 3Di:
DDDDDPPDPPVPDLVVLVVVLVVQVVVCCVPFVPDPVSNLVSVLVNCCSPVNNVSSVVSCVVSCVPCCPDVVVVVVVCVVVVVVCVVDDPPDVVVVDDDDDFAEEEEEFLPPQSLVVLLVQLLVVHQYEYEYQDPVRQVVSLVSNLVVLVVCCVVVNDPPVSSVVSSVSYHYDHALQPQCPGQEYEYDDDADLVVLLVVVVRSLVRHDLNYAYEYLHDPDDLCSSCVPPPNSVRYYYDNDDDDPLNPPVVVVCVVVLQVLLVVVLLPDQNVVQQVVCVVVPDPTGSQVVCVVVKVVVVVVSLVSCCVVPVPSHDDHPVNVVCVVVVPTGVVVVSVCVVPVPDDDDDPPPDDPDD